Protein AF-A0A9N7G9H8-F1 (afdb_monomer)

Mean predicted aligned error: 14.03 Å

Secondary structure (DSSP, 8-state):
--SSSSSSSSSSTTSSSSSGGGS--SS-------------------EEHHHHS-TT--EEES-SSS-HHHHHHHHHHHH-TTS-GGGEEEEEEE-TTS-EEEEEEESSTT-SEES-EEEEEEEPEEHHHHTTT--EEEEEEE-SHHHHHHHHHHSGGG-SS-S---EEEEEE-SSEEEEEE-SSSSEESEEEEEEEEEE--HHHH---SEEEESS--HHHHHHHHHHH-GGGTTS-EEEEEETTTTEEEEEETTS-EEEEEEEE-----

Nearest PDB structures (foldseek):
  4atb-assembly1_B  TM=5.155E-01  e=8.424E-02  Mus musculus
  7o9p-assembly1_A  TM=7.747E-01  e=7.817E-01  Nakaseomyces glabratus
  4at9-assembly1_B  TM=4.728E-01  e=1.284E-01  Mus musculus
  3oaj-assembly1_A  TM=1.906E-01  e=3.907E-03  Bacillus subtilis subsp. subtilis str. 168
  2rk0-assembly1_B  TM=2.811E-01  e=7.031E-02  Parafrankia sp. EAN1pec

Radius of gyration: 32.16 Å; Cα contacts (8 Å, |Δi|>4): 401; chains: 1; bounding box: 62×82×98 Å

Structure (mmCIF, N/CA/C/O backbone):
data_AF-A0A9N7G9H8-F1
#
_entry.id   AF-A0A9N7G9H8-F1
#
loop_
_atom_site.group_PDB
_atom_site.id
_atom_site.type_symbol
_atom_site.label_atom_id
_atom_site.label_alt_id
_atom_site.label_comp_id
_atom_site.label_asym_id
_atom_site.label_entity_id
_atom_site.label_seq_id
_atom_site.pdbx_PDB_ins_code
_atom_site.Cartn_x
_atom_site.Cartn_y
_atom_site.Cartn_z
_atom_site.occupancy
_atom_site.B_iso_or_equiv
_atom_site.auth_seq_id
_atom_site.auth_comp_id
_atom_site.auth_asym_id
_atom_site.auth_atom_id
_atom_site.pdbx_PDB_model_num
ATOM 1 N N . MET A 1 1 ? -26.046 58.019 -31.322 1.00 47.06 1 MET A N 1
ATOM 2 C CA . MET A 1 1 ? -26.217 56.556 -31.153 1.00 47.06 1 MET A CA 1
ATOM 3 C C . MET A 1 1 ? -26.545 55.889 -32.492 1.00 47.06 1 MET A C 1
ATOM 5 O O . MET A 1 1 ? -27.705 55.648 -32.777 1.00 47.06 1 MET A O 1
ATOM 9 N N . LYS A 1 2 ? -25.535 55.649 -33.345 1.00 43.66 2 LYS A N 1
ATOM 10 C CA . LYS A 1 2 ? -25.659 54.951 -34.647 1.00 43.66 2 LYS A CA 1
ATOM 11 C C . LYS A 1 2 ? -24.292 54.394 -35.107 1.00 43.66 2 LYS A C 1
ATOM 13 O O . LYS A 1 2 ? -23.873 54.695 -36.210 1.00 43.66 2 LYS A O 1
ATOM 18 N N . LYS A 1 3 ? -23.531 53.668 -34.271 1.00 45.00 3 LYS A N 1
ATOM 19 C CA . LYS A 1 3 ? -22.258 53.023 -34.706 1.00 45.00 3 LYS A CA 1
ATOM 20 C C . LYS A 1 3 ? -21.878 51.737 -33.944 1.00 45.00 3 LYS A C 1
ATOM 22 O O . LYS A 1 3 ? -20.705 51.401 -33.888 1.00 45.00 3 LYS A O 1
ATOM 27 N N . LEU A 1 4 ? -22.834 50.996 -33.372 1.00 40.62 4 LEU A N 1
ATOM 28 C CA . LEU A 1 4 ? -22.508 49.781 -32.599 1.00 40.62 4 LEU A CA 1
ATOM 29 C C . LEU A 1 4 ? -23.342 48.537 -32.953 1.00 40.62 4 LEU A C 1
ATOM 31 O O . LEU A 1 4 ? -23.459 47.631 -32.140 1.00 40.62 4 LEU A O 1
ATOM 35 N N . LEU A 1 5 ? -23.934 48.484 -34.151 1.00 41.75 5 LEU A N 1
ATOM 36 C CA . LEU A 1 5 ? -24.846 47.394 -34.539 1.00 41.75 5 LEU A CA 1
ATOM 37 C C . LEU A 1 5 ? -24.566 46.816 -35.936 1.00 41.75 5 LEU A C 1
ATOM 39 O O . LEU A 1 5 ? -25.459 46.287 -36.581 1.00 41.75 5 LEU A O 1
ATOM 43 N N . VAL A 1 6 ? -23.320 46.926 -36.414 1.00 48.97 6 VAL A N 1
ATOM 44 C CA . VAL A 1 6 ? -22.896 46.391 -37.729 1.00 48.97 6 VAL A CA 1
ATOM 45 C C . VAL A 1 6 ? -21.798 45.318 -37.604 1.00 48.97 6 VAL A C 1
ATOM 47 O O . VAL A 1 6 ? -21.380 44.737 -38.593 1.00 48.97 6 VAL A O 1
ATOM 50 N N . LEU A 1 7 ? -21.364 44.972 -36.388 1.00 39.78 7 LEU A N 1
ATOM 51 C CA . LEU A 1 7 ? -20.293 43.985 -36.160 1.00 39.78 7 LEU A CA 1
ATOM 52 C C . LEU A 1 7 ? -20.774 42.608 -35.672 1.00 39.78 7 LEU A C 1
ATOM 54 O O . LEU A 1 7 ? -19.951 41.748 -35.384 1.00 39.78 7 LEU A O 1
ATOM 58 N N . LEU A 1 8 ? -22.089 42.374 -35.609 1.00 42.25 8 LEU A N 1
ATOM 59 C CA . LEU A 1 8 ? -22.671 41.103 -35.144 1.00 42.25 8 LEU A CA 1
ATOM 60 C C . LEU A 1 8 ? -23.435 40.318 -36.225 1.00 42.25 8 LEU A C 1
ATOM 62 O O . LEU A 1 8 ? -23.939 39.240 -35.936 1.00 42.25 8 LEU A O 1
ATOM 66 N N . SER A 1 9 ? -23.508 40.808 -37.468 1.00 43.62 9 SER A N 1
ATOM 67 C CA . SER A 1 9 ? -24.235 40.133 -38.561 1.00 43.62 9 SER A CA 1
ATOM 68 C C . SER A 1 9 ? -23.344 39.441 -39.601 1.00 43.62 9 SER A C 1
ATOM 70 O O . SER A 1 9 ? -23.863 38.737 -40.464 1.00 43.62 9 SER A O 1
ATOM 72 N N . SER A 1 10 ? -22.016 39.572 -39.525 1.00 44.75 10 SER A N 1
ATOM 73 C CA . SER A 1 10 ? -21.078 38.963 -40.486 1.00 44.75 10 SER A CA 1
ATOM 74 C C . SER A 1 10 ? -20.433 37.652 -40.015 1.00 44.75 10 SER A C 1
ATOM 76 O O . SER A 1 10 ? -19.737 37.006 -40.792 1.00 44.75 10 SER A O 1
ATOM 78 N N . SER A 1 11 ? -20.693 37.200 -38.787 1.00 46.09 11 SER A N 1
ATOM 79 C CA . SER A 1 11 ? -20.080 35.991 -38.210 1.00 46.09 11 SER A CA 1
ATOM 80 C C . SER A 1 11 ? -20.976 34.743 -38.210 1.00 46.09 11 SER A C 1
ATOM 82 O O . SER A 1 11 ? -20.533 33.687 -37.770 1.00 46.09 11 SER A O 1
ATOM 84 N N . ILE A 1 12 ? -22.199 34.818 -38.749 1.00 45.06 12 ILE A N 1
ATOM 85 C CA . ILE A 1 12 ? -23.116 33.660 -38.843 1.00 45.06 12 ILE A CA 1
ATOM 86 C C . ILE A 1 12 ? -23.199 33.091 -40.274 1.00 45.06 12 ILE A C 1
ATOM 88 O O . ILE A 1 12 ? -23.611 31.952 -40.463 1.00 45.06 12 ILE A O 1
ATOM 92 N N . PHE A 1 13 ? -22.713 33.806 -41.294 1.00 40.81 13 PHE A N 1
ATOM 93 C CA . PHE A 1 13 ? -22.747 33.313 -42.681 1.00 40.81 13 PHE A CA 1
ATOM 94 C C . PHE A 1 13 ? -21.540 32.462 -43.105 1.00 40.81 13 PHE A C 1
ATOM 96 O O . PHE A 1 13 ? -21.536 31.936 -44.214 1.00 40.81 13 PHE A O 1
ATOM 103 N N . PHE A 1 14 ? -20.546 32.261 -42.232 1.00 39.81 14 PHE A N 1
ATOM 104 C CA . PHE A 1 14 ? -19.375 31.422 -42.532 1.00 39.81 14 PHE A CA 1
ATOM 105 C C . PHE A 1 14 ? -19.417 30.017 -41.907 1.00 39.81 14 PHE A C 1
ATOM 107 O O . PHE A 1 14 ? -18.459 29.261 -42.048 1.00 39.81 14 PHE A O 1
ATOM 114 N N . SER A 1 15 ? -20.514 29.638 -41.240 1.00 40.81 15 SER A N 1
ATOM 115 C CA . SER A 1 15 ? -20.649 28.327 -40.583 1.00 40.81 15 SER A CA 1
ATOM 116 C C . SER A 1 1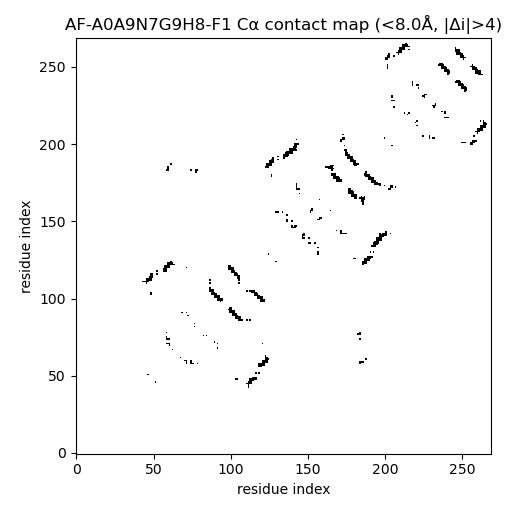5 ? -21.625 27.354 -41.260 1.00 40.81 15 SER A C 1
ATOM 118 O O . SER A 1 15 ? -21.783 26.241 -40.767 1.00 40.81 15 SER A O 1
ATOM 120 N N . LEU A 1 16 ? -22.243 27.709 -42.398 1.00 39.53 16 LEU A N 1
ATOM 121 C CA . LEU A 1 16 ? -23.184 26.818 -43.106 1.00 39.53 16 LEU A CA 1
ATOM 122 C C . LEU A 1 16 ? -22.790 26.403 -44.534 1.00 39.53 16 LEU A C 1
ATOM 124 O O . LEU A 1 16 ? -23.459 25.543 -45.103 1.00 39.53 16 LEU A O 1
ATOM 128 N N . THR A 1 17 ? -21.701 26.918 -45.111 1.00 47.81 17 THR A N 1
ATOM 129 C CA . THR A 1 17 ? -21.269 26.533 -46.473 1.00 47.81 17 THR A CA 1
ATOM 130 C C . THR A 1 17 ? -20.265 25.379 -46.517 1.00 47.81 17 THR A C 1
ATOM 132 O O . THR A 1 17 ? -20.002 24.840 -47.588 1.00 47.81 17 THR A O 1
ATOM 135 N N . THR A 1 18 ? -19.737 24.923 -45.377 1.00 46.91 18 THR A N 1
ATOM 136 C CA . THR A 1 18 ? -18.860 23.735 -45.328 1.00 46.91 18 THR A CA 1
ATOM 137 C C . THR A 1 18 ? -19.620 22.430 -45.091 1.00 46.91 18 THR A C 1
ATOM 139 O O . THR A 1 18 ? -19.092 21.364 -45.400 1.00 46.91 18 THR A O 1
ATOM 142 N N . LEU A 1 19 ? -20.875 22.487 -44.626 1.00 39.34 19 LEU A N 1
ATOM 143 C CA . LEU A 1 19 ? -21.728 21.297 -44.502 1.00 39.34 19 LEU A CA 1
ATOM 144 C C . LEU A 1 19 ? -22.387 20.891 -45.834 1.00 39.34 19 LEU A C 1
ATOM 146 O O . LEU A 1 19 ? -22.811 19.749 -45.988 1.00 39.34 19 LEU A O 1
ATOM 150 N N . SER A 1 20 ? -22.450 21.798 -46.814 1.00 40.50 20 SER A N 1
ATOM 151 C CA . SER A 1 20 ? -23.130 21.573 -48.101 1.00 40.50 20 SER A CA 1
ATOM 152 C C . SER A 1 20 ? -22.284 20.810 -49.128 1.00 40.50 20 SER A C 1
ATOM 154 O O . SER A 1 20 ? -22.818 20.369 -50.139 1.00 40.50 20 SER A O 1
ATOM 156 N N . ILE A 1 21 ? -20.985 20.604 -48.882 1.00 41.19 21 ILE A N 1
ATOM 157 C CA . ILE A 1 21 ? -20.122 19.831 -49.798 1.00 41.19 21 ILE A CA 1
ATOM 158 C C . ILE A 1 21 ? -20.313 18.314 -49.594 1.00 41.19 21 ILE A C 1
ATOM 160 O O . ILE A 1 21 ? -19.970 17.519 -50.464 1.00 41.19 21 ILE A O 1
ATOM 164 N N . TYR A 1 22 ? -20.928 17.886 -48.484 1.00 41.84 22 TYR A N 1
ATOM 165 C CA . TYR A 1 22 ? -21.093 16.463 -48.165 1.00 41.84 22 TYR A CA 1
ATOM 166 C C . TYR A 1 22 ? -22.376 15.817 -48.715 1.00 41.84 22 TYR A C 1
ATOM 168 O O . TYR A 1 22 ? -22.571 14.614 -48.554 1.00 41.84 22 TYR A O 1
ATOM 176 N N . VAL A 1 23 ? -23.247 16.575 -49.392 1.00 40.62 23 VAL A N 1
ATOM 177 C CA . VAL A 1 23 ? -24.498 16.048 -49.966 1.00 40.62 23 VAL A CA 1
ATOM 178 C C . VAL A 1 23 ? -24.703 16.589 -51.379 1.00 40.62 23 VAL A C 1
ATOM 180 O O . VAL A 1 23 ? -25.655 17.303 -51.651 1.00 40.62 23 VAL A O 1
ATOM 183 N N . LEU A 1 24 ? -23.789 16.268 -52.294 1.00 34.38 24 LEU A N 1
ATOM 184 C CA . LEU A 1 24 ? -24.003 16.421 -53.740 1.00 34.38 24 LEU A CA 1
ATOM 185 C C . LEU A 1 24 ? -23.086 15.453 -54.496 1.00 34.38 24 LEU A C 1
ATOM 187 O O . LEU A 1 24 ? -22.239 15.839 -55.289 1.00 34.38 24 LEU A O 1
ATOM 191 N N . ASN A 1 25 ? -23.225 14.158 -54.202 1.00 34.34 25 ASN A N 1
ATOM 192 C CA . ASN A 1 25 ? -22.725 13.117 -55.102 1.00 34.34 25 ASN A CA 1
ATOM 193 C C . ASN A 1 25 ? -23.566 11.834 -55.062 1.00 34.34 25 ASN A C 1
ATOM 195 O O . ASN A 1 25 ? -23.060 10.724 -55.209 1.00 34.34 25 ASN A O 1
ATOM 199 N N . SER A 1 26 ? -24.883 11.978 -54.887 1.00 41.28 26 SER A N 1
ATOM 200 C CA . SER A 1 26 ? -25.822 10.925 -55.265 1.00 41.28 26 SER A CA 1
ATOM 201 C C . SER A 1 26 ? -26.550 11.342 -56.540 1.00 41.28 26 SER A C 1
ATOM 203 O O . SER A 1 26 ? -27.439 12.190 -56.490 1.00 41.28 26 SER A O 1
ATOM 205 N N . LYS A 1 27 ? -26.198 10.655 -57.631 1.00 35.66 27 LYS A N 1
ATOM 206 C CA . LYS A 1 27 ? -26.861 10.568 -58.944 1.00 35.66 27 LYS A CA 1
ATOM 207 C C . LYS A 1 27 ? -26.304 11.449 -60.076 1.00 35.66 27 LYS A C 1
ATOM 209 O O . LYS A 1 27 ? -26.608 12.627 -60.191 1.00 35.66 27 LYS A O 1
ATOM 214 N N . ASN A 1 28 ? -25.674 10.710 -60.993 1.00 32.69 28 ASN A N 1
ATOM 215 C CA . ASN A 1 28 ? -25.651 10.834 -62.453 1.00 32.69 28 ASN A CA 1
ATOM 216 C C . ASN A 1 28 ? -24.489 11.559 -63.156 1.00 32.69 28 ASN A C 1
ATOM 218 O O . ASN A 1 28 ? -24.149 12.697 -62.868 1.00 32.69 28 ASN A O 1
ATOM 222 N N . ASN A 1 29 ? -24.045 10.848 -64.203 1.00 28.47 29 ASN A N 1
ATOM 223 C CA . ASN A 1 29 ? -23.249 11.209 -65.380 1.00 28.47 29 ASN A CA 1
ATOM 224 C C . ASN A 1 29 ? -21.713 11.186 -65.297 1.00 28.47 29 ASN A C 1
ATOM 226 O O . ASN A 1 29 ? -21.046 12.141 -64.930 1.00 28.47 29 ASN A O 1
ATOM 230 N N . VAL A 1 30 ? -21.178 10.031 -65.720 1.00 43.97 30 VAL A N 1
ATOM 231 C CA . VAL A 1 30 ? -20.341 9.841 -66.923 1.00 43.97 30 VAL A CA 1
ATOM 232 C C . VAL A 1 30 ? -19.589 11.086 -67.429 1.00 43.97 30 VAL A C 1
ATOM 234 O O . VAL A 1 30 ? -20.196 12.016 -67.947 1.00 43.97 30 VAL A O 1
ATOM 237 N N . ASN A 1 31 ? -18.256 10.957 -67.421 1.00 39.94 31 ASN A N 1
ATOM 238 C CA . ASN A 1 31 ? -17.229 11.728 -68.134 1.00 39.94 31 ASN A CA 1
ATOM 239 C C . ASN A 1 31 ? -16.806 13.110 -67.580 1.00 39.94 31 ASN A C 1
ATOM 241 O O . ASN A 1 31 ? -17.501 14.102 -67.739 1.00 39.94 31 ASN A O 1
ATOM 245 N N . GLN A 1 32 ? -15.534 13.134 -67.139 1.00 33.84 32 GLN A N 1
ATOM 246 C CA . GLN A 1 32 ? -14.529 14.218 -67.174 1.00 33.84 32 GLN A CA 1
ATOM 247 C C . GLN A 1 32 ? -14.051 14.851 -65.846 1.00 33.84 32 GLN A C 1
ATOM 249 O O . GLN A 1 32 ? -14.820 15.276 -64.994 1.00 33.84 32 GLN A O 1
ATOM 254 N N . VAL A 1 33 ? -12.714 15.003 -65.820 1.00 31.31 33 VAL A N 1
ATOM 255 C CA . VAL A 1 33 ? -11.810 15.795 -64.955 1.00 31.31 33 VAL A CA 1
ATOM 256 C C . VAL A 1 33 ? -11.336 15.116 -63.651 1.00 31.31 33 VAL A C 1
ATOM 258 O O . VAL A 1 33 ? -12.151 14.653 -62.854 1.00 31.31 33 VAL A O 1
ATOM 261 N N . PRO A 1 34 ? -10.003 15.005 -63.426 1.00 37.12 34 PRO A N 1
ATOM 262 C CA . PRO A 1 34 ? -9.440 14.194 -62.356 1.00 37.12 34 PRO A CA 1
ATOM 263 C C . PRO A 1 34 ? -9.784 14.807 -61.006 1.00 37.12 34 PRO A C 1
ATOM 265 O O . PRO A 1 34 ? -9.459 15.959 -60.721 1.00 37.12 34 PRO A O 1
ATOM 268 N N . SER A 1 35 ? -10.413 14.005 -60.154 1.00 36.50 35 SER A N 1
ATOM 269 C CA . SER A 1 35 ? -10.602 14.329 -58.751 1.00 36.50 35 SER A CA 1
ATOM 270 C C . SER A 1 35 ? -9.248 14.688 -58.141 1.00 36.50 35 SER A C 1
ATOM 272 O O . SER A 1 35 ? -8.376 13.825 -57.991 1.00 36.50 35 SER A O 1
ATOM 274 N N . PHE A 1 36 ? -9.081 15.951 -57.757 1.00 44.00 36 PHE A N 1
ATOM 275 C CA . PHE A 1 36 ? -8.103 16.347 -56.757 1.00 44.00 36 PHE A CA 1
ATOM 276 C C . PHE A 1 36 ? -8.534 15.695 -55.441 1.00 44.00 36 PHE A C 1
ATOM 278 O O . PHE A 1 36 ? -9.216 16.286 -54.607 1.00 44.00 36 PHE A O 1
ATOM 285 N N . VAL A 1 37 ? -8.208 14.411 -55.287 1.00 42.06 37 VAL A N 1
ATOM 286 C CA . VAL A 1 37 ? -8.292 13.731 -54.003 1.00 42.06 37 VAL A CA 1
ATOM 287 C C . VAL A 1 37 ? -7.202 14.376 -53.167 1.00 42.06 37 VAL A C 1
ATOM 289 O O . VAL A 1 37 ? -6.024 14.037 -53.300 1.00 42.06 37 VAL A O 1
ATOM 292 N N . LEU A 1 38 ? -7.585 15.329 -52.315 1.00 36.50 38 LEU A N 1
ATOM 293 C CA . LEU A 1 38 ? -6.801 15.661 -51.135 1.00 36.50 38 LEU A CA 1
ATOM 294 C C . LEU A 1 38 ? -6.621 14.349 -50.375 1.00 36.50 38 LEU A C 1
ATOM 296 O O . LEU A 1 38 ? -7.480 13.939 -49.597 1.00 36.50 38 LEU A O 1
ATOM 300 N N . LYS A 1 39 ? -5.508 13.654 -50.635 1.00 42.50 39 LYS A N 1
ATOM 301 C CA . LYS A 1 39 ? -4.988 12.635 -49.735 1.00 42.50 39 LYS A CA 1
ATOM 302 C C . LYS A 1 39 ? -4.671 13.383 -48.453 1.00 42.50 39 LYS A C 1
ATOM 304 O O . LYS A 1 39 ? -3.560 13.878 -48.276 1.00 42.50 39 LYS A O 1
ATOM 309 N N . GLN A 1 40 ? -5.661 13.498 -47.575 1.00 38.97 40 GLN A N 1
ATOM 310 C CA . GLN A 1 40 ? -5.420 13.756 -46.174 1.00 38.97 40 GLN A CA 1
ATOM 311 C C . GLN A 1 40 ? -4.520 12.594 -45.752 1.00 38.97 40 GLN A C 1
ATOM 313 O O . GLN A 1 40 ? -4.976 11.462 -45.586 1.00 38.97 40 GLN A O 1
ATOM 318 N N . LYS A 1 41 ? -3.201 12.829 -45.719 1.00 41.72 41 LYS A N 1
ATOM 319 C CA . LYS A 1 41 ? -2.295 11.939 -45.006 1.00 41.72 41 LYS A CA 1
ATOM 320 C C . LYS A 1 41 ? -2.887 11.915 -43.612 1.00 41.72 41 LYS A C 1
ATOM 322 O O . LYS A 1 41 ? -2.828 12.926 -42.919 1.00 41.72 41 LYS A O 1
ATOM 327 N N . VAL A 1 42 ? -3.511 10.800 -43.244 1.00 44.97 42 VAL A N 1
ATOM 328 C CA . VAL A 1 42 ? -3.744 10.472 -41.846 1.00 44.97 42 VAL A CA 1
ATOM 329 C C . VAL A 1 42 ? -2.344 10.523 -41.252 1.00 44.97 42 VAL A C 1
ATOM 331 O O . VAL A 1 42 ? -1.549 9.608 -41.468 1.00 44.97 42 VAL A O 1
ATOM 334 N N . GLN A 1 43 ? -1.972 11.660 -40.662 1.00 49.22 43 GLN A N 1
ATOM 335 C CA . GLN A 1 43 ? -0.771 11.744 -39.857 1.00 49.22 43 GLN A CA 1
ATOM 336 C C . GLN A 1 43 ? -1.028 10.716 -38.770 1.00 49.22 43 GLN A C 1
ATOM 338 O O . GLN A 1 43 ? -1.881 10.920 -37.910 1.00 49.22 43 GLN A O 1
ATOM 343 N N . LYS A 1 44 ? -0.382 9.551 -38.884 1.00 59.25 44 LYS A N 1
ATOM 344 C CA . LYS A 1 44 ? -0.270 8.648 -37.749 1.00 59.25 44 LYS A CA 1
ATOM 345 C C . LYS A 1 44 ? 0.256 9.528 -36.626 1.00 59.25 44 LYS A C 1
ATOM 347 O O . LYS A 1 44 ? 1.292 10.163 -36.802 1.00 59.25 44 LYS A O 1
ATOM 352 N N . GLU A 1 45 ? -0.488 9.633 -35.534 1.00 64.75 45 GLU A N 1
ATOM 353 C CA . GLU A 1 45 ? 0.041 10.233 -34.318 1.00 64.75 45 GLU A CA 1
ATOM 354 C C . GLU A 1 45 ? 1.212 9.354 -33.877 1.00 64.75 45 GLU A C 1
ATOM 356 O O . GLU A 1 45 ? 1.044 8.293 -33.274 1.00 64.75 45 GLU A O 1
ATOM 361 N N . GLU A 1 46 ? 2.406 9.740 -34.312 1.00 79.75 46 GLU A N 1
ATOM 362 C CA . GLU A 1 46 ? 3.647 9.076 -33.967 1.00 79.75 46 GLU A CA 1
ATOM 363 C C . GLU A 1 46 ? 4.029 9.473 -32.541 1.00 79.75 46 GLU A C 1
ATOM 365 O O . GLU A 1 46 ? 4.132 10.653 -32.198 1.00 79.75 46 GLU A O 1
ATOM 370 N N . ALA A 1 47 ? 4.244 8.472 -31.697 1.00 86.62 47 ALA A N 1
ATOM 371 C CA . ALA A 1 47 ? 4.618 8.625 -30.306 1.00 86.62 47 ALA A CA 1
ATOM 372 C C . ALA A 1 47 ? 6.115 8.333 -30.133 1.00 86.62 47 ALA A C 1
ATOM 374 O O . ALA A 1 47 ? 6.565 7.192 -30.233 1.00 86.62 47 ALA A O 1
ATOM 375 N N . ASP A 1 48 ? 6.894 9.374 -29.857 1.00 89.19 48 ASP A N 1
ATOM 376 C CA . ASP A 1 48 ? 8.335 9.262 -29.625 1.00 89.19 48 ASP A CA 1
ATOM 377 C C . ASP A 1 48 ? 8.619 8.600 -28.265 1.00 89.19 48 ASP A C 1
ATOM 379 O O . ASP A 1 48 ? 8.294 9.158 -27.208 1.00 89.19 48 ASP A O 1
ATOM 383 N N . LEU A 1 49 ? 9.251 7.419 -28.277 1.00 90.94 49 LEU A N 1
ATOM 384 C CA . LEU A 1 49 ? 9.587 6.687 -27.054 1.00 90.94 49 LEU A CA 1
ATOM 385 C C . LEU A 1 49 ? 10.532 7.478 -26.148 1.00 90.94 49 LEU A C 1
ATOM 387 O O . LEU A 1 49 ? 10.396 7.373 -24.933 1.00 90.94 49 LEU A O 1
ATOM 391 N N . SER A 1 50 ? 11.427 8.317 -26.683 1.00 88.12 50 SER A N 1
ATOM 392 C CA . SER A 1 50 ? 12.312 9.134 -25.837 1.00 88.12 50 SER A CA 1
ATOM 393 C C . SER A 1 50 ? 11.577 10.277 -25.130 1.00 88.12 50 SER A C 1
ATOM 395 O O . SER A 1 50 ? 12.129 10.893 -24.226 1.00 88.12 50 SER A O 1
ATOM 397 N N . LYS A 1 51 ? 10.349 10.604 -25.557 1.00 88.25 51 LYS A N 1
ATOM 398 C CA . LYS A 1 51 ? 9.480 11.567 -24.860 1.00 88.25 51 LYS A CA 1
ATOM 399 C C . LYS A 1 51 ? 8.578 10.889 -23.835 1.00 88.25 51 LYS A C 1
ATOM 401 O O . LYS A 1 51 ? 8.223 11.512 -22.843 1.00 88.25 51 LYS A O 1
ATOM 406 N N . ILE A 1 52 ? 8.204 9.631 -24.078 1.00 89.38 52 ILE A N 1
ATOM 407 C CA . ILE A 1 52 ? 7.438 8.823 -23.120 1.00 89.38 52 ILE A CA 1
ATOM 408 C C . ILE A 1 52 ? 8.329 8.387 -21.953 1.00 89.38 52 ILE A C 1
ATOM 410 O O . ILE A 1 52 ? 7.907 8.421 -20.800 1.00 89.38 52 ILE A O 1
ATOM 414 N N . PHE A 1 53 ? 9.555 7.973 -22.268 1.00 91.25 53 PHE A N 1
ATOM 415 C CA . PHE A 1 53 ? 10.571 7.580 -21.307 1.00 91.25 53 PHE A CA 1
ATOM 416 C C . PHE A 1 53 ? 11.597 8.706 -21.175 1.00 91.25 53 PHE A C 1
ATOM 418 O O . PHE A 1 53 ? 12.590 8.749 -21.900 1.00 91.25 53 PHE A O 1
ATOM 425 N N . ASP A 1 54 ? 11.320 9.637 -20.269 1.00 83.50 54 ASP A N 1
ATOM 426 C CA . ASP A 1 54 ? 12.197 10.764 -19.962 1.00 83.50 54 ASP A CA 1
ATOM 427 C C . ASP A 1 54 ? 13.468 10.347 -19.186 1.00 83.50 54 ASP A C 1
ATOM 429 O O . ASP A 1 54 ? 13.673 9.186 -18.826 1.00 83.50 54 ASP A O 1
ATOM 433 N N . ASN A 1 55 ? 14.318 11.323 -18.855 1.00 81.00 55 ASN A N 1
ATOM 434 C CA . ASN A 1 55 ? 15.559 11.101 -18.099 1.00 81.00 55 ASN A CA 1
ATOM 435 C C . ASN A 1 55 ? 15.337 10.571 -16.664 1.00 81.00 55 ASN A C 1
ATOM 437 O O . ASN A 1 55 ? 16.298 10.216 -15.976 1.00 81.00 55 ASN A O 1
ATOM 441 N N . TYR A 1 56 ? 14.090 10.529 -16.190 1.00 83.25 56 TYR A N 1
ATOM 442 C CA . TYR A 1 56 ? 13.708 10.004 -14.881 1.00 83.25 56 TYR A CA 1
ATOM 443 C C . TYR A 1 56 ? 13.001 8.656 -14.976 1.00 83.25 56 TYR A C 1
ATOM 445 O O . TYR A 1 56 ? 12.620 8.113 -13.941 1.00 83.25 56 TYR A O 1
ATOM 453 N N . SER A 1 57 ? 12.845 8.098 -16.174 1.00 91.06 57 SER A N 1
ATOM 454 C CA . SER A 1 57 ? 12.141 6.845 -16.397 1.00 91.06 57 SER A CA 1
ATOM 455 C C . SER A 1 57 ? 12.993 5.639 -16.024 1.00 91.06 57 SER A C 1
ATOM 457 O O . SER A 1 57 ? 14.174 5.558 -16.348 1.00 91.06 57 SER A O 1
ATOM 459 N N . TYR A 1 58 ? 12.382 4.689 -15.322 1.00 92.56 58 TYR A N 1
ATOM 460 C CA . TYR A 1 58 ? 13.023 3.462 -14.854 1.00 92.56 58 TYR A CA 1
ATOM 461 C C . TYR A 1 58 ? 11.969 2.442 -14.424 1.00 92.56 58 TYR A C 1
ATOM 463 O O . TYR A 1 58 ? 10.805 2.786 -14.188 1.00 92.56 58 TYR A O 1
ATOM 471 N N . ILE A 1 59 ? 12.392 1.200 -14.212 1.00 92.94 59 ILE A N 1
ATOM 472 C CA . ILE A 1 59 ? 11.591 0.159 -13.550 1.00 92.94 59 ILE A CA 1
ATOM 473 C C . ILE A 1 59 ? 12.349 -0.446 -12.369 1.00 92.94 59 ILE A C 1
ATOM 475 O O . ILE A 1 59 ? 13.566 -0.300 -12.267 1.00 92.94 59 ILE A O 1
ATOM 479 N N . SER A 1 60 ? 11.634 -1.161 -11.504 1.00 91.31 60 SER A N 1
ATOM 480 C CA . SER A 1 60 ? 12.225 -1.848 -10.356 1.00 91.31 60 SER A CA 1
ATOM 481 C C . SER A 1 60 ? 11.698 -3.282 -10.266 1.00 91.31 60 SER A C 1
ATOM 483 O O . SER A 1 60 ? 10.485 -3.498 -10.312 1.00 91.31 60 SER A O 1
ATOM 485 N N . ILE A 1 61 ? 12.589 -4.263 -10.098 1.00 92.56 61 ILE A N 1
ATOM 486 C CA . ILE A 1 61 ? 12.252 -5.688 -9.903 1.00 92.56 61 ILE A CA 1
ATOM 487 C C . ILE A 1 61 ? 12.718 -6.173 -8.528 1.00 92.56 61 ILE A C 1
ATOM 489 O O . ILE A 1 61 ? 13.611 -5.590 -7.926 1.00 92.56 61 ILE A O 1
ATOM 493 N N . LYS A 1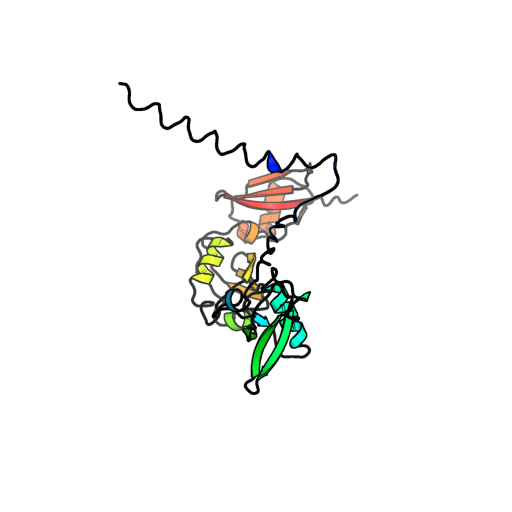 62 ? 12.121 -7.244 -7.997 1.00 89.62 62 LYS A N 1
ATOM 494 C CA . LYS A 1 62 ? 12.427 -7.725 -6.636 1.00 89.62 62 LYS A CA 1
ATOM 495 C C . LYS A 1 62 ? 13.853 -8.277 -6.482 1.00 89.62 62 LYS A C 1
ATOM 497 O O . LYS A 1 62 ? 14.475 -8.045 -5.454 1.00 89.62 62 LYS A O 1
ATOM 502 N N . ASN A 1 63 ? 14.343 -9.029 -7.464 1.00 87.31 63 ASN A N 1
ATOM 503 C CA . ASN A 1 63 ? 15.660 -9.673 -7.457 1.00 87.31 63 ASN A CA 1
ATOM 504 C C . ASN A 1 63 ? 16.125 -9.974 -8.891 1.00 87.31 63 ASN A C 1
ATOM 506 O O . ASN A 1 63 ? 15.353 -9.820 -9.840 1.00 87.31 63 ASN A O 1
ATOM 510 N N . LYS A 1 64 ? 17.389 -10.398 -9.026 1.00 85.12 64 LYS A N 1
ATOM 511 C CA . LYS A 1 64 ? 18.023 -10.786 -10.301 1.00 85.12 64 LYS A CA 1
ATOM 512 C C . LYS A 1 64 ? 18.077 -12.297 -10.521 1.00 85.12 64 LYS A C 1
ATOM 514 O O . LYS A 1 64 ? 18.700 -12.746 -11.475 1.00 85.12 64 LYS A O 1
ATOM 519 N N . ASP A 1 65 ? 17.450 -13.058 -9.637 1.00 83.44 65 ASP A N 1
ATOM 520 C CA . ASP A 1 65 ? 17.371 -14.512 -9.742 1.00 83.44 65 ASP A CA 1
ATOM 521 C C . ASP A 1 65 ? 16.568 -14.891 -11.002 1.00 83.44 65 ASP A C 1
ATOM 523 O O . ASP A 1 65 ? 15.941 -14.014 -11.611 1.00 83.44 65 ASP A O 1
ATOM 527 N N . ASP A 1 66 ? 16.541 -16.177 -11.353 1.00 81.62 66 ASP A N 1
ATOM 528 C CA . ASP A 1 66 ? 15.942 -16.768 -12.563 1.00 81.62 66 ASP A CA 1
ATOM 529 C C . ASP A 1 66 ? 14.759 -15.997 -13.185 1.00 81.62 66 ASP A C 1
ATOM 531 O O . ASP A 1 66 ? 13.876 -15.472 -12.496 1.00 81.62 66 ASP A O 1
ATOM 535 N N . ASN A 1 67 ? 14.713 -15.970 -14.521 1.00 88.31 67 ASN A N 1
ATOM 536 C CA . ASN A 1 67 ? 13.675 -15.301 -15.323 1.00 88.31 67 ASN A CA 1
ATOM 537 C C . ASN A 1 67 ? 13.667 -13.762 -15.225 1.00 88.31 67 ASN A C 1
ATOM 539 O O . ASN A 1 67 ? 12.614 -13.124 -15.289 1.00 88.31 67 ASN A O 1
ATOM 543 N N . VAL A 1 68 ? 14.844 -13.128 -15.129 1.00 90.19 68 VAL A N 1
ATOM 544 C CA . VAL A 1 68 ? 14.992 -11.654 -15.096 1.00 90.19 68 VAL A CA 1
ATOM 545 C C . VAL A 1 68 ? 14.258 -10.964 -16.247 1.00 90.19 68 VAL A C 1
ATOM 547 O O . VAL A 1 68 ? 13.564 -9.975 -16.016 1.00 90.19 68 VAL A O 1
ATOM 550 N N . LYS A 1 69 ? 14.359 -11.498 -17.473 1.00 91.50 69 LYS A N 1
ATOM 551 C CA . LYS A 1 69 ? 13.688 -10.934 -18.657 1.00 91.50 69 LYS A CA 1
ATOM 552 C C . LYS A 1 69 ? 12.173 -10.848 -18.472 1.00 91.50 69 LYS A C 1
ATOM 554 O O . LYS A 1 69 ? 11.568 -9.818 -18.764 1.00 91.50 69 LYS A O 1
ATOM 559 N N . GLU A 1 70 ? 11.567 -11.906 -17.942 1.00 92.81 70 GLU A N 1
ATOM 560 C CA . GLU A 1 70 ? 10.128 -11.952 -17.696 1.00 92.81 70 GLU A CA 1
ATOM 561 C C . GLU A 1 70 ? 9.720 -10.979 -16.583 1.00 92.81 70 GLU A C 1
ATOM 563 O O . GLU A 1 70 ? 8.781 -10.200 -16.758 1.00 92.81 70 GLU A O 1
ATOM 568 N N . LYS A 1 71 ? 10.472 -10.948 -15.474 1.00 93.31 71 LYS A N 1
ATOM 569 C CA . LYS A 1 71 ? 10.245 -10.009 -14.360 1.00 93.31 71 LYS A CA 1
ATOM 570 C C . LYS A 1 71 ? 10.308 -8.553 -14.827 1.00 93.31 71 LYS A C 1
ATOM 572 O O . LYS A 1 71 ? 9.457 -7.746 -14.453 1.00 93.31 71 LYS A O 1
ATOM 577 N N . VAL A 1 72 ? 11.289 -8.225 -15.669 1.00 94.31 72 VAL A N 1
ATOM 578 C CA . VAL A 1 72 ? 11.447 -6.902 -16.288 1.00 94.31 72 VAL A CA 1
ATOM 579 C C . VAL A 1 72 ? 10.251 -6.563 -17.175 1.00 94.31 72 VAL A C 1
ATOM 581 O O . VAL A 1 72 ? 9.676 -5.481 -17.041 1.00 94.31 72 VAL A O 1
ATOM 584 N N . LEU A 1 73 ? 9.829 -7.490 -18.038 1.00 94.12 73 LEU A N 1
ATOM 585 C CA . LEU A 1 73 ? 8.688 -7.281 -18.926 1.00 94.12 73 LEU A CA 1
ATOM 586 C C . LEU A 1 73 ? 7.387 -7.052 -18.145 1.00 94.12 73 LEU A C 1
ATOM 588 O O . LEU A 1 73 ? 6.610 -6.158 -18.483 1.00 94.12 73 LEU A O 1
ATOM 592 N N . GLN A 1 74 ? 7.149 -7.835 -17.091 1.00 93.75 74 GLN A N 1
ATOM 593 C CA . GLN A 1 74 ? 5.989 -7.657 -16.218 1.00 93.75 74 GLN A CA 1
ATOM 594 C C . GLN A 1 74 ? 6.031 -6.296 -15.507 1.00 93.75 74 GLN A C 1
ATOM 596 O O . GLN A 1 74 ? 5.033 -5.574 -15.513 1.00 93.75 74 GLN A O 1
ATOM 601 N N . ALA A 1 75 ? 7.184 -5.900 -14.956 1.00 93.56 75 ALA A N 1
ATOM 602 C CA . ALA A 1 75 ? 7.348 -4.603 -14.298 1.00 93.56 75 ALA A CA 1
ATOM 603 C C . ALA A 1 75 ? 7.101 -3.423 -15.256 1.00 93.56 75 ALA A C 1
ATOM 605 O O . ALA A 1 75 ? 6.399 -2.476 -14.893 1.00 93.56 75 ALA A O 1
ATOM 606 N N . LEU A 1 76 ? 7.604 -3.502 -16.495 1.00 94.31 76 LEU A N 1
ATOM 607 C CA . LEU A 1 76 ? 7.331 -2.519 -17.549 1.00 94.31 76 LEU A CA 1
ATOM 608 C C . LEU A 1 76 ? 5.840 -2.402 -17.853 1.00 94.31 76 LEU A C 1
ATOM 610 O O . LEU A 1 76 ? 5.300 -1.297 -17.819 1.00 94.31 76 LEU A O 1
ATOM 614 N N . LYS A 1 77 ? 5.169 -3.533 -18.104 1.00 94.56 77 LYS A N 1
ATOM 615 C CA . LYS A 1 77 ? 3.727 -3.580 -18.398 1.00 94.56 77 LYS A CA 1
ATOM 616 C C . LYS A 1 77 ? 2.886 -2.979 -17.279 1.00 94.56 77 LYS A C 1
ATOM 618 O O . LYS A 1 77 ? 1.913 -2.278 -17.541 1.00 94.56 77 LYS A O 1
ATOM 623 N N . LEU A 1 78 ? 3.271 -3.233 -16.030 1.00 92.69 78 LEU A N 1
ATOM 624 C CA . LEU A 1 78 ? 2.564 -2.724 -14.859 1.00 92.69 78 LEU A CA 1
ATOM 625 C C . LEU A 1 78 ? 2.764 -1.220 -14.652 1.00 92.69 78 LEU A C 1
ATOM 627 O O . LEU A 1 78 ? 1.807 -0.542 -14.274 1.00 92.69 78 LEU A O 1
ATOM 631 N N . LYS A 1 79 ? 3.978 -0.703 -14.884 1.00 91.62 79 LYS A N 1
ATOM 632 C CA . LYS A 1 79 ? 4.306 0.718 -14.679 1.00 91.62 79 LYS A CA 1
ATOM 633 C C . LYS A 1 79 ? 3.837 1.599 -15.842 1.00 91.62 79 LYS A C 1
ATOM 635 O O . LYS A 1 79 ? 3.329 2.689 -15.605 1.00 91.62 79 LYS A O 1
ATOM 640 N N . TYR A 1 80 ? 3.926 1.108 -17.077 1.00 91.94 80 TYR A N 1
ATOM 641 C CA . TYR A 1 80 ? 3.604 1.849 -18.301 1.00 91.94 80 TYR A CA 1
ATOM 642 C C . TYR A 1 80 ? 2.400 1.238 -19.035 1.00 91.94 80 TYR A C 1
ATOM 644 O O . TYR A 1 80 ? 2.492 0.819 -20.186 1.00 91.94 80 TYR A O 1
ATOM 652 N N . LYS A 1 81 ? 1.245 1.194 -18.358 1.00 90.44 81 LYS A N 1
ATOM 653 C CA . LYS A 1 81 ? 0.024 0.497 -18.821 1.00 90.44 81 LYS A CA 1
ATOM 654 C C . LYS A 1 81 ? -0.546 0.999 -20.151 1.00 90.44 81 LYS A C 1
ATOM 656 O O . LYS A 1 81 ? -1.247 0.257 -20.826 1.00 90.44 81 LYS A O 1
ATOM 661 N N . ASN A 1 82 ? -0.253 2.245 -20.516 1.00 90.25 82 ASN A N 1
ATOM 662 C CA . ASN A 1 82 ? -0.769 2.873 -21.735 1.00 90.25 82 ASN A CA 1
ATOM 663 C C . ASN A 1 82 ? 0.049 2.506 -22.987 1.00 90.25 82 ASN A C 1
ATOM 665 O O . ASN A 1 82 ? -0.289 2.931 -24.092 1.00 90.25 82 ASN A O 1
ATOM 669 N N . LEU A 1 83 ? 1.139 1.749 -22.828 1.00 92.25 83 LEU A N 1
ATOM 670 C CA . LEU A 1 83 ? 1.949 1.284 -23.943 1.00 92.25 83 LEU A CA 1
ATOM 671 C C . LEU A 1 83 ? 1.394 0.000 -24.549 1.00 92.25 83 LEU A C 1
ATOM 673 O O . LEU A 1 83 ? 1.007 -0.938 -23.855 1.00 92.25 83 LEU A O 1
ATOM 677 N N . ASP A 1 84 ? 1.434 -0.059 -25.873 1.00 92.50 84 ASP A N 1
ATOM 678 C CA . ASP A 1 84 ? 1.120 -1.256 -26.630 1.00 92.50 84 ASP A CA 1
ATOM 679 C C . ASP A 1 84 ? 2.386 -2.097 -26.824 1.00 92.50 84 ASP A C 1
ATOM 681 O O . ASP A 1 84 ? 3.140 -1.942 -27.786 1.00 92.50 84 ASP A O 1
ATOM 685 N N . PHE A 1 85 ? 2.615 -3.004 -25.876 1.00 93.06 85 PHE A N 1
ATOM 686 C CA . PHE A 1 85 ? 3.767 -3.907 -25.862 1.00 93.06 85 PHE A CA 1
ATOM 687 C C . PHE A 1 85 ? 3.788 -4.905 -27.027 1.00 93.06 85 PHE A C 1
ATOM 689 O O . PHE A 1 85 ? 4.826 -5.518 -27.274 1.00 93.06 85 PHE A O 1
ATOM 696 N N . SER A 1 86 ? 2.681 -5.085 -27.760 1.00 92.38 86 SER A N 1
ATOM 697 C CA . SER A 1 86 ? 2.683 -5.942 -28.952 1.00 92.38 86 SER A CA 1
ATOM 698 C C . SER A 1 86 ? 3.557 -5.353 -30.064 1.00 92.38 86 SER A C 1
ATOM 700 O O . SER A 1 86 ? 4.187 -6.106 -30.809 1.00 92.38 86 SER A O 1
ATOM 702 N N . LEU A 1 87 ? 3.675 -4.020 -30.097 1.00 93.31 87 LEU A N 1
ATOM 703 C CA . LEU A 1 87 ? 4.426 -3.247 -31.082 1.00 93.31 87 LEU A CA 1
ATOM 704 C C . LEU A 1 87 ? 5.874 -2.955 -30.658 1.00 93.31 87 LEU A C 1
ATOM 706 O O . LEU A 1 87 ? 6.625 -2.384 -31.442 1.00 93.31 87 LEU A O 1
ATOM 710 N N . LEU A 1 88 ? 6.283 -3.316 -29.443 1.00 94.44 88 LEU A N 1
ATOM 711 C CA . LEU A 1 88 ? 7.606 -2.988 -28.913 1.00 94.44 88 LEU A CA 1
ATOM 712 C C . LEU A 1 88 ? 8.502 -4.224 -28.850 1.00 94.44 88 LEU A C 1
ATOM 714 O O . LEU A 1 88 ? 8.063 -5.291 -28.416 1.00 94.44 88 LEU A O 1
ATOM 718 N N . ASP A 1 89 ? 9.757 -4.050 -29.247 1.00 94.50 89 ASP A N 1
ATOM 719 C CA . ASP A 1 89 ? 10.858 -4.952 -28.942 1.00 94.50 89 ASP A CA 1
ATOM 720 C C . ASP A 1 89 ? 11.544 -4.486 -27.665 1.00 94.50 89 ASP A C 1
ATOM 722 O O . ASP A 1 89 ? 11.840 -3.302 -27.485 1.00 94.50 89 ASP A O 1
ATOM 726 N N . ILE A 1 90 ? 11.752 -5.436 -26.757 1.00 95.19 90 ILE A N 1
ATOM 727 C CA . ILE A 1 90 ? 12.324 -5.196 -25.437 1.00 95.19 90 ILE A CA 1
ATOM 728 C C . ILE A 1 90 ? 13.511 -6.127 -25.277 1.00 95.19 90 ILE A C 1
ATOM 730 O O . ILE A 1 90 ? 13.347 -7.348 -25.271 1.00 95.19 90 ILE A O 1
ATOM 734 N N . ASP A 1 91 ? 14.683 -5.534 -25.104 1.00 94.75 91 ASP A N 1
ATOM 735 C CA . ASP A 1 91 ? 15.905 -6.252 -24.779 1.00 94.75 91 ASP A CA 1
ATOM 736 C C . ASP A 1 91 ? 16.387 -5.878 -23.377 1.00 94.75 91 ASP A C 1
ATOM 738 O O . ASP A 1 91 ? 16.284 -4.727 -22.945 1.00 94.75 91 ASP A O 1
ATOM 742 N N . VAL A 1 92 ? 16.877 -6.875 -22.645 1.00 93.50 92 VAL A N 1
ATOM 743 C CA . VAL A 1 92 ? 17.287 -6.744 -21.244 1.00 93.50 92 VAL A CA 1
ATOM 744 C C . VAL A 1 92 ? 18.765 -7.069 -21.155 1.00 93.50 92 VAL A C 1
ATOM 746 O O . VAL A 1 92 ? 19.169 -8.229 -21.254 1.00 93.50 92 VAL A O 1
ATOM 749 N N . GLU A 1 93 ? 19.556 -6.027 -20.935 1.00 90.94 93 GLU A N 1
ATOM 750 C CA . GLU A 1 93 ? 21.008 -6.089 -20.854 1.00 90.94 93 GLU A CA 1
ATOM 751 C C . GLU A 1 93 ? 21.429 -6.158 -19.383 1.00 90.94 93 GLU A C 1
ATOM 753 O O . GLU A 1 93 ? 21.229 -5.211 -18.616 1.00 90.94 93 GLU A O 1
ATOM 758 N N . VAL A 1 94 ? 22.042 -7.271 -18.977 1.00 86.00 94 VAL A N 1
ATOM 759 C CA . VAL A 1 94 ? 22.664 -7.407 -17.654 1.00 86.00 94 VAL A CA 1
ATOM 760 C C . VAL A 1 94 ? 24.154 -7.104 -17.794 1.00 86.00 94 VAL A C 1
ATOM 762 O O . VAL A 1 94 ? 24.878 -7.816 -18.483 1.00 86.00 94 VAL A O 1
ATOM 765 N N . LYS A 1 95 ? 24.617 -6.025 -17.162 1.00 84.00 95 LYS A N 1
ATOM 766 C CA . LYS A 1 95 ? 26.022 -5.600 -17.183 1.00 84.00 95 LYS A CA 1
ATOM 767 C C . LYS A 1 95 ? 26.872 -6.452 -16.245 1.00 84.00 95 LYS A C 1
ATOM 769 O O . LYS A 1 95 ? 26.403 -6.881 -15.193 1.00 84.00 95 LYS A O 1
ATOM 774 N N . ASN A 1 96 ? 28.169 -6.536 -16.539 1.00 77.50 96 ASN A N 1
ATOM 775 C CA . ASN A 1 96 ? 29.169 -7.176 -15.671 1.00 77.50 96 ASN A CA 1
ATOM 776 C C . ASN A 1 96 ? 29.245 -6.545 -14.268 1.00 77.50 96 ASN A C 1
ATOM 778 O O . ASN A 1 96 ? 29.554 -7.224 -13.298 1.00 77.50 96 ASN A O 1
ATOM 782 N N . THR A 1 97 ? 28.904 -5.258 -14.136 1.00 76.81 97 THR A N 1
ATOM 783 C CA . THR A 1 97 ? 28.795 -4.554 -12.844 1.00 76.81 97 THR A CA 1
ATOM 784 C C . THR A 1 97 ? 27.540 -4.933 -12.046 1.00 76.81 97 THR A C 1
ATOM 786 O O . THR A 1 97 ? 27.268 -4.369 -10.989 1.00 76.81 97 THR A O 1
ATOM 789 N N . GLY A 1 98 ? 26.721 -5.842 -12.575 1.00 73.12 98 GLY A N 1
ATOM 790 C CA . GLY A 1 98 ? 25.434 -6.236 -12.025 1.00 73.12 98 GLY A CA 1
ATOM 791 C C . GLY A 1 98 ? 24.291 -5.278 -12.366 1.00 73.12 98 GLY A C 1
ATOM 792 O O . GLY A 1 98 ? 23.152 -5.588 -12.033 1.00 73.12 98 GLY A O 1
ATOM 793 N N . GLY A 1 99 ? 24.529 -4.129 -13.002 1.00 85.06 99 GLY A N 1
ATOM 794 C CA . GLY A 1 99 ? 23.447 -3.240 -13.449 1.00 85.06 99 GLY A CA 1
ATOM 795 C C . GLY A 1 99 ? 22.542 -3.912 -14.489 1.00 85.06 99 GLY A C 1
ATOM 796 O O . GLY A 1 99 ? 23.020 -4.723 -15.275 1.00 85.06 99 GLY A O 1
ATOM 797 N N . ILE A 1 100 ? 21.252 -3.574 -14.505 1.00 91.38 100 ILE A N 1
ATOM 798 C CA . ILE A 1 100 ? 20.317 -4.031 -15.542 1.00 91.38 100 ILE A CA 1
ATOM 799 C C . ILE A 1 100 ? 19.816 -2.801 -16.280 1.00 91.38 100 ILE A C 1
ATOM 801 O O . ILE A 1 100 ? 19.280 -1.890 -15.651 1.00 91.38 100 ILE A O 1
ATOM 805 N N . ASP A 1 101 ? 19.947 -2.804 -17.599 1.00 92.62 101 ASP A N 1
ATOM 806 C CA . ASP A 1 101 ? 19.306 -1.814 -18.451 1.00 92.62 101 ASP A CA 1
ATOM 807 C C . ASP A 1 101 ? 18.297 -2.488 -19.376 1.00 92.62 101 ASP A C 1
ATOM 809 O O . ASP A 1 101 ? 18.434 -3.655 -19.748 1.00 92.62 101 ASP A O 1
ATOM 813 N N . VAL A 1 102 ? 17.280 -1.728 -19.765 1.00 95.50 102 VAL A N 1
ATOM 814 C CA . VAL A 1 102 ? 16.225 -2.188 -20.657 1.00 95.50 102 VAL A CA 1
ATOM 815 C C . VAL A 1 102 ? 16.185 -1.292 -21.876 1.00 95.50 102 VAL A C 1
ATOM 817 O O . VAL A 1 102 ? 15.939 -0.089 -21.768 1.00 95.50 102 VAL A O 1
ATOM 820 N N . LYS A 1 103 ? 16.435 -1.886 -23.038 1.00 95.69 103 LYS A N 1
ATOM 821 C CA . LYS A 1 103 ? 16.326 -1.223 -24.331 1.00 95.69 103 LYS A CA 1
ATOM 822 C C . LYS A 1 103 ? 14.939 -1.489 -24.900 1.00 95.69 103 LYS A C 1
ATOM 824 O O . LYS A 1 103 ? 14.502 -2.633 -24.968 1.00 95.69 103 LYS A O 1
ATOM 829 N N . ILE A 1 104 ? 14.253 -0.425 -25.295 1.00 95.81 104 ILE A N 1
ATOM 830 C CA . ILE A 1 104 ? 12.891 -0.461 -25.825 1.00 95.81 104 ILE A CA 1
ATOM 831 C C . ILE A 1 104 ? 12.919 0.185 -27.207 1.00 95.81 104 ILE A C 1
ATOM 833 O O . ILE A 1 104 ? 13.364 1.326 -27.353 1.00 95.81 104 ILE A O 1
ATOM 837 N N . ALA A 1 105 ? 12.458 -0.547 -28.215 1.00 94.75 105 ALA A N 1
ATOM 838 C CA . ALA A 1 105 ? 12.461 -0.118 -29.608 1.00 94.75 105 ALA A CA 1
ATOM 839 C C . ALA A 1 105 ? 11.146 -0.498 -30.311 1.00 94.75 105 ALA A C 1
ATOM 841 O O . ALA A 1 105 ? 10.473 -1.443 -29.899 1.00 94.75 105 ALA A O 1
ATOM 842 N N . PRO A 1 106 ? 10.742 0.210 -31.375 1.00 93.69 106 PRO A N 1
ATOM 843 C CA . PRO A 1 106 ? 9.641 -0.224 -32.229 1.00 93.69 106 PRO A CA 1
ATOM 844 C C . PRO A 1 106 ? 10.019 -1.475 -33.044 1.00 93.69 106 PRO A C 1
ATOM 846 O O . PRO A 1 106 ? 11.092 -1.525 -33.632 1.00 93.69 106 PRO A O 1
ATOM 849 N N . LYS A 1 107 ? 9.103 -2.451 -33.148 1.00 90.75 107 LYS A N 1
ATOM 850 C CA . LYS A 1 107 ? 9.305 -3.726 -33.878 1.00 90.75 107 LYS A CA 1
ATOM 851 C C . LYS A 1 107 ? 9.461 -3.639 -35.398 1.00 90.75 107 LYS A C 1
ATOM 853 O O . LYS A 1 107 ? 9.980 -4.557 -36.023 1.00 90.75 107 LYS A O 1
ATOM 858 N N . LYS A 1 108 ? 8.859 -2.628 -36.023 1.00 82.75 108 LYS A N 1
ATOM 859 C CA . LYS A 1 108 ? 8.719 -2.507 -37.484 1.00 82.75 108 LYS A CA 1
ATOM 860 C C . LYS A 1 108 ? 8.781 -1.040 -37.882 1.00 82.75 108 LYS A C 1
ATOM 862 O O . LYS A 1 108 ? 8.383 -0.187 -37.095 1.00 82.75 108 LYS A O 1
ATOM 867 N N . ASP A 1 109 ? 9.146 -0.765 -39.130 1.00 67.12 109 ASP A N 1
ATOM 868 C CA . ASP A 1 109 ? 9.214 0.604 -39.666 1.00 67.12 109 ASP A CA 1
ATOM 869 C C . ASP A 1 109 ? 7.840 1.295 -39.735 1.00 67.12 109 ASP A C 1
ATOM 871 O O . ASP A 1 109 ? 7.739 2.515 -39.696 1.00 67.12 109 ASP A O 1
ATOM 875 N N . THR A 1 110 ? 6.747 0.523 -39.781 1.00 70.00 110 THR A N 1
ATOM 876 C CA . THR A 1 110 ? 5.364 1.031 -39.729 1.00 70.00 110 THR A CA 1
ATOM 877 C C . THR A 1 110 ? 4.751 0.905 -38.332 1.00 70.00 110 THR A C 1
ATOM 879 O O . THR A 1 110 ? 3.650 0.383 -38.157 1.00 70.00 110 THR A O 1
ATOM 882 N N . ASN A 1 111 ? 5.449 1.419 -37.323 1.00 82.25 111 ASN A N 1
ATOM 883 C CA . ASN A 1 111 ? 4.979 1.480 -35.940 1.00 82.25 111 ASN A CA 1
ATOM 884 C C . ASN A 1 111 ? 4.374 2.853 -35.608 1.00 82.25 111 ASN A C 1
ATOM 886 O O . ASN A 1 111 ? 4.716 3.849 -36.235 1.00 82.25 111 ASN A O 1
ATOM 890 N N . LYS A 1 112 ? 3.472 2.915 -34.622 1.00 89.88 112 LYS A N 1
ATOM 891 C CA . LYS A 1 112 ? 3.063 4.200 -34.031 1.00 89.88 112 LYS A CA 1
ATOM 892 C C . LYS A 1 112 ? 4.154 4.774 -33.124 1.00 89.88 112 LYS A C 1
ATOM 894 O O . LYS A 1 112 ? 4.151 5.965 -32.863 1.00 89.88 112 LYS A O 1
ATOM 899 N N . TYR A 1 113 ? 5.065 3.938 -32.630 1.00 92.25 113 TYR A N 1
ATOM 900 C CA . TYR A 1 113 ? 6.201 4.354 -31.818 1.00 92.25 113 TYR A CA 1
ATOM 901 C C . TYR A 1 113 ? 7.423 4.679 -32.674 1.00 92.25 113 TYR A C 1
ATOM 903 O O . TYR A 1 113 ? 7.735 3.939 -33.606 1.00 92.25 113 TYR A O 1
ATOM 911 N N . THR A 1 114 ? 8.145 5.740 -32.319 1.00 90.81 114 THR A N 1
ATOM 912 C CA . THR A 1 114 ? 9.396 6.138 -32.981 1.00 90.81 114 THR A CA 1
ATOM 913 C C . THR A 1 114 ? 10.553 6.221 -31.987 1.00 90.81 114 THR A C 1
ATOM 915 O O . THR A 1 114 ? 10.340 6.374 -30.784 1.00 90.81 114 THR A O 1
ATOM 918 N N . LYS A 1 115 ? 11.781 6.119 -32.519 1.00 89.94 115 LYS A N 1
ATOM 919 C CA . LYS A 1 115 ? 13.063 6.065 -31.790 1.00 89.94 115 LYS A CA 1
ATOM 920 C C . LYS A 1 115 ? 13.183 4.896 -30.810 1.00 89.94 115 LYS A C 1
ATOM 922 O O . LYS A 1 115 ? 12.215 4.262 -30.422 1.00 89.94 115 LYS A O 1
ATOM 927 N N . SER A 1 116 ? 14.418 4.581 -30.438 1.00 91.94 116 SER A N 1
ATOM 928 C CA . SER A 1 116 ? 14.708 3.638 -29.356 1.00 91.94 116 SER A CA 1
ATOM 929 C C . SER A 1 116 ? 15.071 4.403 -28.094 1.00 91.94 116 SER A C 1
ATOM 931 O O . SER A 1 116 ? 15.643 5.490 -28.168 1.00 91.94 116 SER A O 1
ATOM 933 N N . VAL A 1 117 ? 14.794 3.812 -26.939 1.00 95.00 117 VAL A N 1
ATOM 934 C CA . VAL A 1 117 ? 15.176 4.361 -25.640 1.00 95.00 117 VAL A CA 1
ATOM 935 C C . VAL A 1 117 ? 15.781 3.276 -24.764 1.00 95.00 117 VAL A C 1
ATOM 937 O O . VAL A 1 117 ? 15.519 2.086 -24.944 1.00 95.00 117 VAL A O 1
ATOM 940 N N . LYS A 1 118 ? 16.613 3.695 -23.817 1.00 94.94 118 LYS A N 1
ATOM 941 C CA . LYS A 1 118 ? 17.239 2.827 -22.831 1.00 94.94 118 LYS A CA 1
ATOM 942 C C . LYS A 1 118 ? 16.939 3.374 -21.445 1.00 94.94 118 LYS A C 1
ATOM 944 O O . LYS A 1 118 ? 17.257 4.527 -21.171 1.00 94.94 118 LYS A O 1
ATOM 949 N N . ILE A 1 119 ? 16.335 2.552 -20.594 1.00 94.56 119 ILE A N 1
ATOM 950 C CA . ILE A 1 119 ? 16.013 2.920 -19.213 1.00 94.56 119 ILE A CA 1
ATOM 951 C C . ILE A 1 119 ? 16.688 1.957 -18.230 1.00 94.56 119 ILE A C 1
ATOM 953 O O . ILE A 1 119 ? 16.830 0.770 -18.536 1.00 94.56 119 ILE A O 1
ATOM 957 N N . PRO A 1 120 ? 17.097 2.423 -17.043 1.00 93.44 120 PRO A N 1
ATOM 958 C CA . PRO A 1 120 ? 17.646 1.548 -16.018 1.00 93.44 120 PRO A CA 1
ATOM 959 C C . PRO A 1 120 ? 16.558 0.689 -15.353 1.00 93.44 120 PRO A C 1
ATOM 961 O O . PRO A 1 120 ? 15.395 1.088 -15.218 1.00 93.44 120 PRO A O 1
ATOM 964 N N . CYS A 1 121 ? 16.964 -0.490 -14.883 1.00 92.56 121 CYS A N 1
ATOM 965 C CA . CYS A 1 121 ? 16.181 -1.369 -14.022 1.00 92.56 121 CYS A CA 1
ATOM 966 C C . CYS A 1 121 ? 16.885 -1.549 -12.669 1.00 92.56 121 CYS A C 1
ATOM 968 O O . CYS A 1 121 ? 17.982 -2.106 -12.583 1.00 92.56 121 CYS A O 1
ATOM 970 N N . TYR A 1 122 ? 16.227 -1.119 -11.594 1.00 90.56 122 TYR A N 1
ATOM 971 C CA . TYR A 1 122 ? 16.744 -1.209 -10.229 1.00 90.56 122 TYR A CA 1
ATOM 972 C C . TYR A 1 122 ? 16.217 -2.437 -9.483 1.00 90.56 122 TYR A C 1
ATOM 974 O O . TYR A 1 122 ? 15.215 -3.050 -9.859 1.00 90.56 122 TYR A O 1
ATOM 982 N N . ILE A 1 123 ? 16.897 -2.796 -8.394 1.00 89.25 123 ILE A N 1
ATOM 983 C CA . ILE A 1 123 ? 16.427 -3.830 -7.472 1.00 89.25 123 ILE A CA 1
ATOM 984 C C . ILE A 1 123 ? 15.673 -3.171 -6.332 1.00 89.25 123 ILE A C 1
ATOM 986 O O . ILE A 1 123 ? 16.207 -2.302 -5.645 1.00 89.25 123 ILE A O 1
ATOM 990 N N . LYS A 1 124 ? 14.424 -3.596 -6.147 1.00 89.12 124 LYS A N 1
ATOM 991 C CA . LYS A 1 124 ? 13.564 -3.116 -5.073 1.00 89.12 124 LYS A CA 1
ATOM 992 C C . LYS A 1 124 ? 14.185 -3.437 -3.723 1.00 89.12 124 LYS A C 1
ATOM 994 O O . LYS A 1 124 ? 14.769 -4.503 -3.531 1.00 89.12 124 LYS A O 1
ATOM 999 N N . THR A 1 125 ? 13.973 -2.561 -2.752 1.00 86.50 125 THR A N 1
ATOM 1000 C CA . THR A 1 125 ? 14.408 -2.813 -1.374 1.00 86.50 125 THR A CA 1
ATOM 1001 C C . THR A 1 125 ? 13.255 -3.323 -0.511 1.00 86.50 125 THR A C 1
ATOM 1003 O O . THR A 1 125 ? 12.099 -2.943 -0.692 1.00 86.50 125 THR A O 1
ATOM 1006 N N . ASN A 1 126 ? 13.550 -4.225 0.425 1.00 88.75 126 ASN A N 1
ATOM 1007 C CA . ASN A 1 126 ? 12.551 -4.742 1.357 1.00 88.75 126 ASN A CA 1
ATOM 1008 C C . ASN A 1 126 ? 12.205 -3.676 2.409 1.00 88.75 126 ASN A C 1
ATOM 1010 O O . ASN A 1 126 ? 13.106 -3.201 3.106 1.00 88.75 126 ASN A O 1
ATOM 1014 N N . LEU A 1 127 ? 10.916 -3.358 2.576 1.00 87.19 127 LEU A N 1
ATOM 1015 C CA . LEU A 1 127 ? 10.458 -2.409 3.601 1.00 87.19 127 LEU A CA 1
ATOM 1016 C C . LEU A 1 127 ? 10.903 -2.809 5.012 1.00 87.19 127 LEU A C 1
ATOM 1018 O O . LEU A 1 127 ? 11.325 -1.953 5.787 1.00 87.19 127 LEU A O 1
ATOM 1022 N N . ALA A 1 128 ? 10.849 -4.101 5.345 1.00 88.56 128 ALA A N 1
ATOM 1023 C CA . ALA A 1 128 ? 11.219 -4.585 6.672 1.00 88.56 128 ALA A CA 1
ATOM 1024 C C . ALA A 1 128 ? 12.705 -4.358 6.988 1.00 88.56 128 ALA A C 1
ATOM 1026 O O . ALA A 1 128 ? 13.056 -4.152 8.147 1.00 88.56 128 ALA A O 1
ATOM 1027 N N . LEU A 1 129 ? 13.571 -4.379 5.967 1.00 86.81 129 LEU A N 1
ATOM 1028 C CA . LEU A 1 129 ? 15.003 -4.130 6.141 1.00 86.81 129 LEU A CA 1
ATOM 1029 C C . LEU A 1 129 ? 15.283 -2.644 6.364 1.00 86.81 129 LEU A C 1
ATOM 1031 O O . LEU A 1 129 ? 15.989 -2.307 7.308 1.00 86.81 129 LEU A O 1
ATOM 1035 N N . ILE A 1 130 ? 14.686 -1.764 5.553 1.00 81.81 130 ILE A N 1
ATOM 1036 C CA . ILE A 1 130 ? 14.870 -0.307 5.687 1.00 81.81 130 ILE A CA 1
ATOM 1037 C C . ILE A 1 130 ? 14.354 0.195 7.036 1.00 81.81 130 ILE A C 1
ATOM 1039 O O . ILE A 1 130 ? 14.963 1.058 7.661 1.00 81.81 130 ILE A O 1
ATOM 1043 N N . LEU A 1 131 ? 13.235 -0.356 7.501 1.00 83.62 131 LEU A N 1
ATOM 1044 C CA .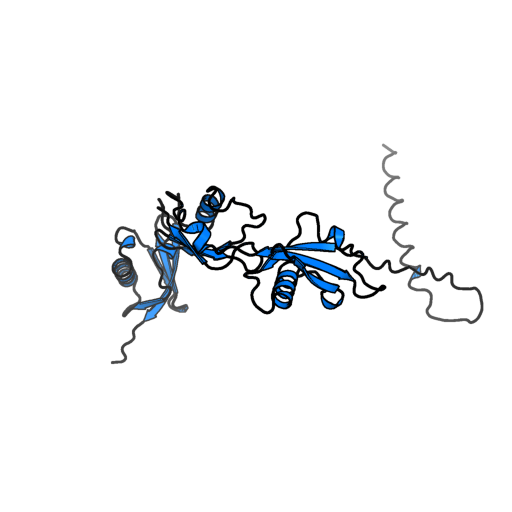 LEU A 1 131 ? 12.577 0.112 8.715 1.00 83.62 131 LEU A CA 1
ATOM 1045 C C . LEU A 1 131 ? 13.065 -0.593 9.984 1.00 83.62 131 LEU A C 1
ATOM 1047 O O . LEU A 1 131 ? 12.579 -0.276 11.065 1.00 83.62 131 LEU A O 1
ATOM 1051 N N . LYS A 1 132 ? 14.026 -1.522 9.898 1.00 82.00 132 LYS A N 1
ATOM 1052 C CA . LYS A 1 132 ? 14.452 -2.347 11.042 1.00 82.00 132 LYS A CA 1
ATOM 1053 C C . LYS A 1 132 ? 14.897 -1.514 12.249 1.00 82.00 132 LYS A C 1
ATOM 1055 O O . LYS A 1 132 ? 14.498 -1.813 13.370 1.00 82.00 132 LYS A O 1
ATOM 1060 N N . GLU A 1 133 ? 15.683 -0.469 12.016 1.00 73.94 133 GLU A N 1
ATOM 1061 C CA . GLU A 1 133 ? 16.276 0.373 13.072 1.00 73.94 133 GLU A CA 1
ATOM 1062 C C . GLU A 1 133 ? 15.449 1.627 13.371 1.00 73.94 133 GLU A C 1
ATOM 1064 O O . GLU A 1 133 ? 15.815 2.464 14.188 1.00 73.94 133 GLU A O 1
ATOM 1069 N N . ASN A 1 134 ? 14.335 1.783 12.664 1.00 79.38 134 ASN A N 1
ATOM 1070 C CA . ASN A 1 134 ? 13.801 3.096 12.360 1.00 79.38 134 ASN A CA 1
ATOM 1071 C C . ASN A 1 134 ? 12.269 3.002 12.168 1.00 79.38 134 ASN A C 1
ATOM 1073 O O . ASN A 1 134 ? 11.643 3.722 11.398 1.00 79.38 134 ASN A O 1
ATOM 1077 N N . ASN A 1 135 ? 11.641 2.059 12.876 1.00 86.75 135 ASN A N 1
ATOM 1078 C CA . ASN A 1 135 ? 10.220 1.733 12.740 1.00 86.75 135 ASN A CA 1
ATOM 1079 C C . ASN A 1 135 ? 9.290 2.552 13.642 1.00 86.75 135 ASN A C 1
ATOM 1081 O O . ASN A 1 135 ? 8.079 2.380 13.556 1.00 86.75 135 ASN A O 1
ATOM 1085 N N . ASP A 1 136 ? 9.800 3.409 14.519 1.00 90.19 136 ASP A N 1
ATOM 1086 C CA . ASP A 1 136 ? 8.957 4.232 15.386 1.00 90.19 136 ASP A CA 1
ATOM 1087 C C . ASP A 1 136 ? 8.651 5.571 14.711 1.00 90.19 136 ASP A C 1
ATOM 1089 O O . ASP A 1 136 ? 9.567 6.242 14.250 1.00 90.19 136 ASP A O 1
ATOM 1093 N N . LEU A 1 137 ? 7.389 5.989 14.644 1.00 89.25 137 LEU A N 1
ATOM 1094 C CA . LEU A 1 137 ? 6.970 7.311 14.166 1.00 89.25 137 LEU A CA 1
ATOM 1095 C C . LEU A 1 137 ? 6.914 8.355 15.288 1.00 89.25 137 LEU A C 1
ATOM 1097 O O . LEU A 1 137 ? 6.798 9.541 14.994 1.00 89.25 137 LEU A O 1
ATOM 1101 N N . GLY A 1 138 ? 7.039 7.942 16.551 1.00 90.44 138 GLY A N 1
ATOM 1102 C CA . GLY A 1 138 ? 6.914 8.810 17.716 1.00 90.44 138 GLY A CA 1
ATOM 1103 C C . GLY A 1 138 ? 5.457 9.134 18.050 1.00 90.44 138 GLY A C 1
ATOM 1104 O O . GLY A 1 138 ? 4.548 8.322 17.846 1.00 90.44 138 GLY A O 1
ATOM 1105 N N . GLU A 1 139 ? 5.223 10.323 18.609 1.00 93.25 139 GLU A N 1
ATOM 1106 C CA . GLU A 1 139 ? 3.870 10.764 18.946 1.00 93.25 139 GLU A CA 1
ATOM 1107 C C . GLU A 1 139 ? 3.122 11.311 17.727 1.00 93.25 139 GLU A C 1
ATOM 1109 O O . GLU A 1 139 ? 3.611 12.206 17.043 1.00 93.25 139 GLU A O 1
ATOM 1114 N N . ILE A 1 140 ? 1.892 10.833 17.510 1.00 92.75 140 ILE A N 1
ATOM 1115 C CA . ILE A 1 140 ? 1.009 11.322 16.441 1.00 92.75 140 ILE A CA 1
ATOM 1116 C C . ILE A 1 140 ? -0.304 11.885 17.014 1.00 92.75 140 ILE A C 1
ATOM 1118 O O . ILE A 1 140 ? -0.782 11.403 18.050 1.00 92.75 140 ILE A O 1
ATOM 1122 N N . PRO A 1 141 ? -0.939 12.884 16.370 1.00 91.25 141 PRO A N 1
ATOM 1123 C CA . PRO A 1 141 ? -2.180 13.476 16.879 1.00 91.25 141 PRO A CA 1
ATOM 1124 C C . PRO A 1 141 ? -3.339 12.472 16.954 1.00 91.25 141 PRO A C 1
ATOM 1126 O O . PRO A 1 141 ? -4.041 12.395 17.965 1.00 91.25 141 PRO A O 1
ATOM 1129 N N . ILE A 1 142 ? -3.523 11.684 15.894 1.00 90.19 142 ILE A N 1
ATOM 1130 C CA . ILE A 1 142 ? -4.556 10.654 15.772 1.00 90.19 142 ILE A CA 1
ATOM 1131 C C . ILE A 1 142 ? -4.056 9.525 14.866 1.00 90.19 142 ILE A C 1
ATOM 1133 O O . ILE A 1 142 ? -3.312 9.774 13.923 1.00 90.19 142 ILE A O 1
ATOM 1137 N N . ASN A 1 143 ? -4.451 8.281 15.135 1.00 90.81 143 ASN A N 1
ATOM 1138 C CA . ASN A 1 143 ? -4.061 7.123 14.324 1.00 90.81 143 ASN A CA 1
ATOM 1139 C C . ASN A 1 143 ? -5.028 6.857 13.158 1.00 90.81 143 ASN A C 1
ATOM 1141 O O . ASN A 1 143 ? -5.637 5.794 13.064 1.00 90.81 143 ASN A O 1
ATOM 1145 N N . ASN A 1 144 ? -5.179 7.828 12.261 1.00 89.81 144 ASN A N 1
ATOM 1146 C CA . ASN A 1 144 ? -5.862 7.630 10.982 1.00 89.81 144 ASN A CA 1
ATOM 1147 C C . ASN A 1 144 ? -4.844 7.548 9.830 1.00 89.81 144 ASN A C 1
ATOM 1149 O O . ASN A 1 144 ? -3.655 7.793 10.020 1.00 89.81 144 ASN A O 1
ATOM 1153 N N . VAL A 1 145 ? -5.313 7.169 8.639 1.00 89.06 145 VAL A N 1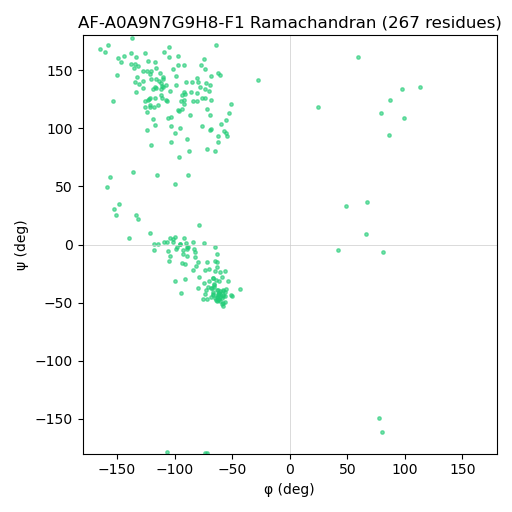
ATOM 1154 C CA . VAL A 1 145 ? -4.461 7.003 7.451 1.00 89.06 145 VAL A CA 1
ATOM 1155 C C . VAL A 1 145 ? -3.693 8.290 7.139 1.00 89.06 145 VAL A C 1
ATOM 1157 O O . VAL A 1 145 ? -2.473 8.244 7.005 1.00 89.06 145 VAL A O 1
ATOM 1160 N N . ASP A 1 146 ? -4.382 9.430 7.085 1.00 88.75 146 ASP A N 1
ATOM 1161 C CA . ASP A 1 146 ? -3.801 10.701 6.640 1.00 88.75 146 ASP A CA 1
ATOM 1162 C C . ASP A 1 146 ? -2.681 11.199 7.563 1.00 88.75 146 ASP A C 1
ATOM 1164 O O . ASP A 1 146 ? -1.586 11.524 7.096 1.00 88.75 146 ASP A O 1
ATOM 1168 N N . GLU A 1 147 ? -2.910 11.207 8.880 1.00 90.38 147 GLU A N 1
ATOM 1169 C CA . GLU A 1 147 ? -1.905 11.647 9.853 1.00 90.38 147 GLU A CA 1
ATOM 1170 C C . GLU A 1 147 ? -0.723 10.684 9.928 1.00 90.38 147 GLU A C 1
ATOM 1172 O O . GLU A 1 147 ? 0.425 11.123 10.029 1.00 90.38 147 GLU A O 1
ATOM 1177 N N . ILE A 1 148 ? -0.964 9.374 9.824 1.00 90.31 148 ILE A N 1
ATOM 1178 C CA . ILE A 1 148 ? 0.123 8.392 9.768 1.00 90.31 148 ILE A CA 1
ATOM 1179 C C . ILE A 1 148 ? 0.974 8.628 8.514 1.00 90.31 148 ILE A C 1
ATOM 1181 O O . ILE A 1 148 ? 2.194 8.739 8.627 1.00 90.31 148 ILE A O 1
ATOM 1185 N N . LEU A 1 149 ? 0.362 8.768 7.332 1.00 87.38 149 LEU A N 1
ATOM 1186 C CA . LEU A 1 149 ? 1.092 9.026 6.084 1.00 87.38 149 LEU A CA 1
ATOM 1187 C C . LEU A 1 149 ? 1.892 10.333 6.143 1.00 87.38 149 LEU A C 1
ATOM 1189 O O . LEU A 1 149 ? 3.035 10.372 5.684 1.00 87.38 149 LEU A O 1
ATOM 1193 N N . LYS A 1 150 ? 1.327 11.390 6.736 1.00 86.69 150 LYS A N 1
ATOM 1194 C CA . LYS A 1 150 ? 2.020 12.668 6.946 1.00 86.69 150 LYS A CA 1
ATOM 1195 C C . LYS A 1 150 ? 3.264 12.502 7.822 1.00 86.69 150 LYS A C 1
ATOM 1197 O O . LYS A 1 150 ? 4.329 13.002 7.466 1.00 86.69 150 LYS A O 1
ATOM 1202 N N . ASN A 1 151 ? 3.159 11.757 8.923 1.00 87.12 151 ASN A N 1
ATOM 1203 C CA . ASN A 1 151 ? 4.297 11.490 9.808 1.00 87.12 151 ASN A CA 1
ATOM 1204 C C . ASN A 1 151 ? 5.363 10.606 9.146 1.00 87.12 151 ASN A C 1
ATOM 1206 O O . ASN A 1 151 ? 6.553 10.873 9.307 1.00 87.12 151 ASN A O 1
ATOM 1210 N N . ILE A 1 152 ? 4.958 9.618 8.339 1.00 84.31 152 ILE A N 1
ATOM 1211 C CA . ILE A 1 152 ? 5.897 8.797 7.562 1.00 84.31 152 ILE A CA 1
ATOM 1212 C C . ILE A 1 152 ? 6.693 9.659 6.573 1.00 84.31 152 ILE A C 1
ATOM 1214 O O . ILE A 1 152 ? 7.909 9.527 6.507 1.00 84.31 152 ILE A O 1
ATOM 1218 N N . LYS A 1 153 ? 6.028 10.553 5.826 1.00 78.81 153 LYS A N 1
ATOM 1219 C CA . LYS A 1 153 ? 6.685 11.438 4.843 1.00 78.81 153 LYS A CA 1
ATOM 1220 C C . LYS A 1 153 ? 7.625 12.457 5.488 1.00 78.81 153 LYS A C 1
ATOM 1222 O O . LYS A 1 153 ? 8.633 12.826 4.891 1.00 78.81 153 LYS A O 1
ATOM 1227 N N . ASN A 1 154 ? 7.280 12.936 6.681 1.00 73.19 154 ASN A N 1
ATOM 1228 C CA . ASN A 1 154 ? 8.087 13.921 7.395 1.00 73.19 154 ASN A CA 1
ATOM 1229 C C . ASN A 1 154 ? 9.350 13.310 7.990 1.00 73.19 154 ASN A C 1
ATOM 1231 O O . ASN A 1 154 ? 10.381 13.979 8.032 1.00 73.19 154 ASN A O 1
ATOM 1235 N N . LYS A 1 155 ? 9.285 12.044 8.408 1.00 71.94 155 LYS A N 1
ATOM 1236 C CA . LYS A 1 155 ? 10.471 11.310 8.815 1.00 71.94 155 LYS A CA 1
ATOM 1237 C C . LYS A 1 155 ? 11.347 11.002 7.599 1.00 71.94 155 LYS A C 1
ATOM 1239 O O . LYS A 1 155 ? 10.891 10.445 6.605 1.00 71.94 155 LYS A O 1
ATOM 1244 N N . ASP A 1 156 ? 12.643 11.273 7.719 1.00 68.00 156 ASP A N 1
ATOM 1245 C CA . ASP A 1 156 ? 13.636 10.937 6.685 1.00 68.00 156 ASP A CA 1
ATOM 1246 C C . ASP A 1 156 ? 13.801 9.419 6.466 1.00 68.00 156 ASP A C 1
ATOM 1248 O O . ASP A 1 156 ? 14.501 8.991 5.553 1.00 68.00 156 ASP A O 1
ATOM 1252 N N . LEU A 1 157 ? 13.086 8.607 7.252 1.00 60.66 157 LEU A N 1
ATOM 1253 C CA . LEU A 1 157 ? 12.987 7.149 7.189 1.00 60.66 157 LEU A CA 1
ATOM 1254 C C . LEU A 1 157 ? 12.829 6.569 5.784 1.00 60.66 157 LEU A C 1
ATOM 1256 O O . LEU A 1 157 ? 13.380 5.510 5.500 1.00 60.66 157 LEU A O 1
ATOM 1260 N N . LEU A 1 158 ? 12.055 7.241 4.930 1.00 63.81 158 LEU A N 1
ATOM 1261 C CA . LEU A 1 158 ? 11.775 6.812 3.557 1.00 63.81 158 LEU A CA 1
ATOM 1262 C C . LEU A 1 158 ? 12.196 7.858 2.516 1.00 63.81 158 LEU A C 1
ATOM 1264 O O . LEU A 1 158 ? 11.858 7.713 1.345 1.00 63.81 158 LEU A O 1
ATOM 1268 N N . LYS A 1 159 ? 12.923 8.910 2.919 1.00 59.53 159 LYS A N 1
ATOM 1269 C CA . LYS A 1 159 ? 13.455 9.919 1.985 1.00 59.53 159 LYS A CA 1
ATOM 1270 C C . LYS A 1 159 ? 14.781 9.505 1.338 1.00 59.53 159 LYS A C 1
ATOM 1272 O O . LYS A 1 159 ? 15.355 10.278 0.575 1.00 59.53 159 LYS A O 1
ATOM 1277 N N . THR A 1 160 ? 15.296 8.312 1.624 1.00 53.62 160 THR A N 1
ATOM 1278 C CA . THR A 1 160 ? 16.532 7.822 1.007 1.00 53.62 160 THR A CA 1
ATOM 1279 C C . THR A 1 160 ? 16.295 7.428 -0.451 1.00 53.62 160 THR A C 1
ATOM 1281 O O . THR A 1 160 ? 15.303 6.776 -0.739 1.00 53.62 160 THR A O 1
ATOM 1284 N N . SER A 1 161 ? 17.196 7.859 -1.347 1.00 51.31 161 SER A N 1
ATOM 1285 C CA . SER A 1 161 ? 17.538 7.394 -2.718 1.00 51.31 161 SER A CA 1
ATOM 1286 C C . SER A 1 161 ? 16.455 6.981 -3.738 1.00 51.31 161 SER A C 1
ATOM 1288 O O . SER A 1 161 ? 16.799 6.708 -4.889 1.00 51.31 161 SER A O 1
ATOM 1290 N N . PHE A 1 162 ? 15.178 6.940 -3.379 1.00 52.94 162 PHE A N 1
ATOM 1291 C CA . PHE A 1 162 ? 14.092 6.368 -4.165 1.00 52.94 162 PHE A CA 1
ATOM 1292 C C . PHE A 1 162 ? 13.174 7.479 -4.662 1.00 52.94 162 PHE A C 1
ATOM 1294 O O . PHE A 1 162 ? 12.699 8.311 -3.889 1.00 52.94 162 PHE A O 1
ATOM 1301 N N . LYS A 1 163 ? 12.959 7.515 -5.980 1.00 56.62 163 LYS A N 1
ATOM 1302 C CA . LYS A 1 163 ? 12.212 8.590 -6.645 1.00 56.62 163 LYS A CA 1
ATOM 1303 C C . LYS A 1 163 ? 10.698 8.411 -6.476 1.00 56.62 163 LYS A C 1
ATOM 1305 O O . LYS A 1 163 ? 9.999 9.417 -6.406 1.00 56.62 163 LYS A O 1
ATOM 1310 N N . ASN A 1 164 ? 10.220 7.165 -6.326 1.00 58.50 164 ASN A N 1
ATOM 1311 C CA . ASN A 1 164 ? 8.813 6.840 -6.072 1.00 58.50 164 ASN A CA 1
ATOM 1312 C C . ASN A 1 164 ? 8.655 5.992 -4.796 1.00 58.50 164 ASN A C 1
ATOM 1314 O O . ASN A 1 164 ? 8.803 4.764 -4.804 1.00 58.50 164 ASN A O 1
ATOM 1318 N N . THR A 1 165 ? 8.300 6.641 -3.686 1.00 65.31 165 THR A N 1
ATOM 1319 C CA . THR A 1 165 ? 7.962 5.974 -2.421 1.00 65.31 165 THR A CA 1
ATOM 1320 C C . THR A 1 165 ? 6.478 5.611 -2.375 1.00 65.31 165 THR A C 1
ATOM 1322 O O . THR A 1 165 ? 5.664 6.280 -1.745 1.00 65.31 165 THR A O 1
ATOM 1325 N N . ASP A 1 166 ? 6.121 4.506 -3.030 1.00 72.94 166 ASP A N 1
ATOM 1326 C CA . ASP A 1 166 ? 4.728 4.060 -3.100 1.00 72.94 166 ASP A CA 1
ATOM 1327 C C . ASP A 1 166 ? 4.464 2.879 -2.152 1.00 72.94 166 ASP A C 1
ATOM 1329 O O . ASP A 1 166 ? 4.766 1.718 -2.459 1.00 72.94 166 ASP A O 1
ATOM 1333 N N . PHE A 1 167 ? 3.843 3.171 -1.012 1.00 84.31 167 PHE A N 1
ATOM 1334 C CA . PHE A 1 167 ? 3.280 2.202 -0.069 1.00 84.31 167 PHE A CA 1
ATOM 1335 C C . PHE A 1 167 ? 1.870 2.634 0.338 1.00 84.31 167 PHE A C 1
ATOM 1337 O O . PHE A 1 167 ? 1.482 3.792 0.191 1.00 84.31 167 PHE A O 1
ATOM 1344 N N . TYR A 1 168 ? 1.097 1.695 0.870 1.00 87.88 168 TYR A N 1
ATOM 1345 C CA . TYR A 1 168 ? -0.244 1.947 1.382 1.00 87.88 168 TYR A CA 1
ATOM 1346 C C . TYR A 1 168 ? -0.413 1.321 2.762 1.00 87.88 168 TYR A C 1
ATOM 1348 O O . TYR A 1 168 ? 0.261 0.354 3.125 1.00 87.88 168 TYR A O 1
ATOM 1356 N N . ILE A 1 169 ? -1.316 1.899 3.548 1.00 89.50 169 ILE A N 1
ATOM 1357 C CA . ILE A 1 169 ? -1.653 1.397 4.875 1.00 89.50 169 ILE A CA 1
ATOM 1358 C C . ILE A 1 169 ? -2.699 0.295 4.721 1.00 89.50 169 ILE A C 1
ATOM 1360 O O . ILE A 1 169 ? -3.767 0.525 4.159 1.00 89.50 169 ILE A O 1
ATOM 1364 N N . THR A 1 170 ? -2.401 -0.897 5.235 1.00 86.94 170 THR A N 1
ATOM 1365 C CA . THR A 1 170 ? -3.327 -2.042 5.196 1.00 86.94 170 THR A CA 1
ATOM 1366 C C . THR A 1 170 ? -4.072 -2.246 6.503 1.00 86.94 170 THR A C 1
ATOM 1368 O O . THR A 1 170 ? -5.197 -2.741 6.497 1.00 86.94 170 THR A O 1
ATOM 1371 N N . ASN A 1 171 ? -3.460 -1.902 7.636 1.00 87.94 171 ASN A N 1
ATOM 1372 C CA . ASN A 1 171 ? -4.050 -2.153 8.944 1.00 87.94 171 ASN A CA 1
ATOM 1373 C C . ASN A 1 171 ? -3.531 -1.155 9.974 1.00 87.94 171 ASN A C 1
ATOM 1375 O O . ASN A 1 171 ? -2.324 -1.078 10.186 1.00 87.94 171 ASN A O 1
ATOM 1379 N N . ILE A 1 172 ? -4.432 -0.431 10.634 1.00 90.81 172 ILE A N 1
ATOM 1380 C CA . ILE A 1 172 ? -4.087 0.460 11.741 1.00 90.81 172 ILE A CA 1
ATOM 1381 C C . ILE A 1 172 ? -4.567 -0.181 13.037 1.00 90.81 172 ILE A C 1
ATOM 1383 O O . ILE A 1 172 ? -5.744 -0.508 13.190 1.00 90.81 172 ILE A O 1
ATOM 1387 N N . ARG A 1 173 ? -3.647 -0.349 13.980 1.00 90.75 173 ARG A N 1
ATOM 1388 C CA . ARG A 1 173 ? -3.911 -0.766 15.355 1.00 90.75 173 ARG A CA 1
ATOM 1389 C C . ARG A 1 173 ? -3.747 0.419 16.302 1.00 90.75 173 ARG A C 1
ATOM 1391 O O . ARG A 1 173 ? -3.478 1.552 15.903 1.00 90.75 173 ARG A O 1
ATOM 1398 N N . LYS A 1 174 ? -3.938 0.154 17.590 1.00 87.56 174 LYS A N 1
ATOM 1399 C CA . LYS A 1 174 ? -3.873 1.155 18.658 1.00 87.56 174 LYS A CA 1
ATOM 1400 C C . LYS A 1 174 ? -2.547 1.932 18.693 1.00 87.56 174 LYS A C 1
ATOM 1402 O O . LYS A 1 174 ? -2.561 3.120 19.006 1.00 87.56 174 LYS A O 1
ATOM 1407 N N . ASP A 1 175 ? -1.437 1.256 18.425 1.00 91.25 175 ASP A N 1
ATOM 1408 C CA . ASP A 1 175 ? -0.062 1.744 18.605 1.00 91.25 175 ASP A CA 1
ATOM 1409 C C . ASP A 1 175 ? 0.883 1.338 17.462 1.00 91.25 175 ASP A C 1
ATOM 1411 O O . ASP A 1 175 ? 2.093 1.548 17.529 1.00 91.25 175 ASP A O 1
ATOM 1415 N N . ASN A 1 176 ? 0.345 0.720 16.414 1.00 93.50 176 ASN A N 1
ATOM 1416 C CA . ASN A 1 176 ? 1.120 0.316 15.258 1.00 93.50 176 ASN A CA 1
ATOM 1417 C C . ASN A 1 176 ? 0.280 0.348 13.985 1.00 93.50 176 ASN A C 1
ATOM 1419 O O . ASN A 1 176 ? -0.951 0.333 14.017 1.00 93.50 176 ASN A O 1
ATOM 1423 N N . VAL A 1 177 ? 0.966 0.398 12.854 1.00 93.31 177 VAL A N 1
ATOM 1424 C CA . VAL A 1 177 ? 0.376 0.336 11.524 1.00 93.31 177 VAL A CA 1
ATOM 1425 C C . VAL A 1 177 ? 1.174 -0.626 10.668 1.00 93.31 177 VAL A C 1
ATOM 1427 O O . VAL A 1 177 ? 2.402 -0.645 10.711 1.00 93.31 177 VAL A O 1
ATOM 1430 N N . LYS A 1 178 ? 0.461 -1.411 9.868 1.00 93.56 178 LYS A N 1
ATOM 1431 C CA . LYS A 1 178 ? 1.036 -2.215 8.802 1.00 93.56 178 LYS A CA 1
ATOM 1432 C C . LYS A 1 178 ? 1.026 -1.410 7.509 1.00 93.56 178 LYS A C 1
ATOM 1434 O O . LYS A 1 178 ? -0.033 -0.947 7.071 1.00 93.56 178 LYS A O 1
ATOM 1439 N N . ILE A 1 179 ? 2.198 -1.274 6.905 1.00 91.50 179 ILE A N 1
ATOM 1440 C CA . ILE A 1 179 ? 2.364 -0.707 5.570 1.00 91.50 179 ILE A CA 1
ATOM 1441 C C . ILE A 1 179 ? 2.782 -1.805 4.596 1.00 91.50 179 ILE A C 1
ATOM 1443 O O . ILE A 1 179 ? 3.548 -2.707 4.945 1.00 91.50 179 ILE A O 1
ATOM 1447 N N . SER A 1 180 ? 2.289 -1.710 3.369 1.00 92.12 180 SER A N 1
ATOM 1448 C CA . SER A 1 180 ? 2.592 -2.655 2.297 1.00 92.12 180 SER A CA 1
ATOM 1449 C C . SER A 1 180 ? 3.082 -1.880 1.079 1.00 92.12 180 SER A C 1
ATOM 1451 O O . SER A 1 180 ? 2.521 -0.841 0.721 1.00 92.12 180 SER A O 1
ATOM 1453 N N . ALA A 1 181 ? 4.157 -2.358 0.455 1.00 90.06 181 ALA A N 1
ATOM 1454 C CA . ALA A 1 181 ? 4.688 -1.745 -0.755 1.00 90.06 181 ALA A CA 1
ATOM 1455 C C . ALA A 1 181 ? 3.719 -1.935 -1.928 1.00 90.06 181 ALA A C 1
ATOM 1457 O O . ALA A 1 181 ? 3.080 -2.981 -2.061 1.00 90.06 181 ALA A O 1
ATOM 1458 N N . THR A 1 182 ? 3.639 -0.947 -2.817 1.00 88.94 182 THR A N 1
ATOM 1459 C CA . THR A 1 182 ? 2.916 -1.125 -4.080 1.00 88.94 182 THR A CA 1
ATOM 1460 C C . THR A 1 182 ? 3.710 -1.991 -5.057 1.00 88.94 182 THR A C 1
ATOM 1462 O O . THR A 1 182 ? 4.934 -2.134 -4.985 1.00 88.94 182 THR A O 1
ATOM 1465 N N . ILE A 1 183 ? 3.001 -2.552 -6.034 1.00 85.69 183 ILE A N 1
ATOM 1466 C CA . ILE A 1 183 ? 3.604 -3.414 -7.052 1.00 85.69 183 ILE A CA 1
ATOM 1467 C C . ILE A 1 183 ? 4.573 -2.623 -7.951 1.00 85.69 183 ILE A C 1
ATOM 1469 O O . ILE A 1 183 ? 5.612 -3.153 -8.340 1.00 85.69 183 ILE A O 1
ATOM 1473 N N . THR A 1 184 ? 4.287 -1.353 -8.244 1.00 86.62 184 THR A N 1
ATOM 1474 C CA . THR A 1 184 ? 5.070 -0.507 -9.165 1.00 86.62 184 THR A CA 1
ATOM 1475 C C . THR A 1 184 ? 6.142 0.348 -8.490 1.00 86.62 184 THR A C 1
ATOM 1477 O O . THR A 1 184 ? 7.026 0.841 -9.188 1.00 86.62 184 THR A O 1
ATOM 1480 N N . GLY A 1 185 ? 6.074 0.523 -7.166 1.00 86.12 185 GLY A N 1
ATOM 1481 C CA . GLY A 1 185 ? 7.019 1.340 -6.403 1.00 86.12 185 GLY A CA 1
ATOM 1482 C C . GLY A 1 185 ? 8.399 0.706 -6.222 1.00 86.12 185 GLY A C 1
ATOM 1483 O O . GLY A 1 185 ? 8.657 -0.423 -6.649 1.00 86.12 185 GLY A O 1
ATOM 1484 N N . ASP A 1 186 ? 9.278 1.416 -5.520 1.00 86.31 186 ASP A N 1
ATOM 1485 C CA . ASP A 1 186 ? 10.682 1.012 -5.332 1.00 86.31 186 ASP A CA 1
ATOM 1486 C C . ASP A 1 186 ? 10.907 -0.002 -4.209 1.00 86.31 186 ASP A C 1
ATOM 1488 O O . ASP A 1 186 ? 11.995 -0.559 -4.058 1.00 86.31 186 ASP A O 1
ATOM 1492 N N . PHE A 1 187 ? 9.858 -0.304 -3.451 1.00 88.06 187 PHE A N 1
ATOM 1493 C CA . PHE A 1 187 ? 9.916 -1.251 -2.352 1.00 88.06 187 PHE A CA 1
ATOM 1494 C C . PHE A 1 187 ? 9.169 -2.550 -2.657 1.00 88.06 187 PHE A C 1
ATOM 1496 O O . PHE A 1 187 ? 8.377 -2.651 -3.602 1.00 88.06 187 PHE A O 1
ATOM 1503 N N . TYR A 1 188 ? 9.420 -3.565 -1.833 1.00 90.31 188 TYR A N 1
ATOM 1504 C CA . TYR A 1 188 ? 8.601 -4.771 -1.763 1.00 90.31 188 TYR A CA 1
ATOM 1505 C C . TYR A 1 188 ? 8.383 -5.216 -0.316 1.00 90.31 188 TYR A C 1
ATOM 1507 O O . TYR A 1 188 ? 9.106 -4.816 0.599 1.00 90.31 188 TYR A O 1
ATOM 1515 N N . GLY A 1 189 ? 7.401 -6.099 -0.137 1.00 91.56 189 GLY A N 1
ATOM 1516 C CA . GLY A 1 189 ? 7.071 -6.672 1.160 1.00 91.56 189 GLY A CA 1
ATOM 1517 C C . GLY A 1 189 ? 6.223 -5.740 2.014 1.00 91.56 189 GLY A C 1
ATOM 1518 O O . GLY A 1 189 ? 5.571 -4.815 1.524 1.00 91.56 189 GLY A O 1
ATOM 1519 N N . GLU A 1 190 ? 6.216 -6.033 3.305 1.00 93.50 190 GLU A N 1
ATOM 1520 C CA . GLU A 1 190 ? 5.390 -5.363 4.298 1.00 93.50 190 GLU A CA 1
ATOM 1521 C C . GLU A 1 190 ? 6.241 -5.055 5.523 1.00 93.50 190 GLU A C 1
ATOM 1523 O O . GLU A 1 190 ? 7.207 -5.762 5.819 1.00 93.50 190 GLU A O 1
ATOM 1528 N N . ALA A 1 191 ? 5.869 -4.006 6.241 1.00 91.06 191 ALA A N 1
ATOM 1529 C CA . ALA A 1 191 ? 6.529 -3.622 7.475 1.00 91.06 191 ALA A CA 1
ATOM 1530 C C . ALA A 1 191 ? 5.517 -3.075 8.476 1.00 91.06 191 ALA A C 1
ATOM 1532 O O . ALA A 1 191 ? 4.399 -2.691 8.123 1.00 91.06 191 ALA A O 1
ATOM 1533 N N . TYR A 1 192 ? 5.939 -3.035 9.734 1.00 92.31 192 TYR A N 1
ATOM 1534 C CA . TYR A 1 192 ? 5.176 -2.433 10.812 1.00 92.31 192 TYR A CA 1
ATOM 1535 C C . TYR A 1 192 ? 5.893 -1.190 11.299 1.00 92.31 192 TYR A C 1
ATOM 1537 O O . TYR A 1 192 ? 7.098 -1.223 11.542 1.00 92.31 192 TYR A O 1
ATOM 1545 N N . LEU A 1 193 ? 5.129 -0.121 11.470 1.00 91.62 193 LEU A N 1
ATOM 1546 C CA . LEU A 1 193 ? 5.581 1.088 12.130 1.00 91.62 193 LEU A CA 1
ATOM 1547 C C . LEU A 1 193 ? 4.857 1.221 13.463 1.00 91.62 193 LEU A C 1
ATOM 1549 O O . LEU A 1 193 ? 3.650 0.991 13.539 1.00 91.62 193 LEU A O 1
ATOM 1553 N N . LYS A 1 194 ? 5.594 1.578 14.508 1.00 94.12 194 LYS A N 1
ATOM 1554 C CA . LYS A 1 194 ? 5.066 1.878 15.838 1.00 94.12 194 LYS A CA 1
ATOM 1555 C C . LYS A 1 194 ? 4.782 3.369 15.954 1.00 94.12 194 LYS A C 1
ATOM 1557 O O . LYS A 1 194 ? 5.373 4.173 15.240 1.00 94.12 194 LYS A O 1
ATOM 1562 N N . PHE A 1 195 ? 3.858 3.734 16.830 1.00 93.44 195 PHE A N 1
ATOM 1563 C CA . PHE A 1 195 ? 3.581 5.123 17.180 1.00 93.44 195 PHE A CA 1
ATOM 1564 C C . PHE A 1 195 ? 2.852 5.208 18.519 1.00 93.44 195 PHE A C 1
ATOM 1566 O O . PHE A 1 195 ? 2.244 4.248 18.999 1.00 93.44 195 PHE A O 1
ATOM 1573 N N . LYS A 1 196 ? 2.803 6.415 19.078 1.00 93.69 196 LYS A N 1
ATOM 1574 C CA . LYS A 1 196 ? 1.967 6.749 20.232 1.00 93.69 196 LYS A CA 1
ATOM 1575 C C . LYS A 1 196 ? 0.942 7.810 19.841 1.00 93.69 196 LYS A C 1
ATOM 1577 O O . LYS A 1 196 ? 1.253 8.989 19.722 1.00 93.69 196 LYS A O 1
ATOM 1582 N N . ALA A 1 197 ? -0.304 7.393 19.636 1.00 90.56 197 ALA A N 1
ATOM 1583 C CA . ALA A 1 197 ? -1.367 8.310 19.233 1.00 90.56 197 ALA A CA 1
ATOM 1584 C C . ALA A 1 197 ? -2.027 8.997 20.439 1.00 90.56 197 ALA A C 1
ATOM 1586 O O . ALA A 1 197 ? -2.450 8.315 21.380 1.00 90.56 197 ALA A O 1
ATOM 1587 N N . LYS A 1 198 ? -2.166 10.331 20.383 1.00 88.94 198 LYS A N 1
ATOM 1588 C CA . LYS A 1 198 ? -2.890 11.121 21.399 1.00 88.94 198 LYS A CA 1
ATOM 1589 C C . LYS A 1 198 ? -4.386 10.801 21.387 1.00 88.94 198 LYS A C 1
ATOM 1591 O O . LYS A 1 198 ? -4.981 10.614 22.444 1.00 88.94 198 LYS A O 1
ATOM 1596 N N . LYS A 1 199 ? -4.980 10.681 20.195 1.00 86.19 199 LYS A N 1
ATOM 1597 C CA . LYS A 1 199 ? -6.360 10.218 19.978 1.00 86.19 199 LYS A CA 1
ATOM 1598 C C . LYS A 1 199 ? -6.369 8.907 19.191 1.00 86.19 199 LYS A C 1
ATOM 1600 O O . LYS A 1 199 ? -5.562 8.722 18.284 1.00 86.19 199 LYS A O 1
ATOM 1605 N N . LYS A 1 200 ? -7.287 7.998 19.525 1.00 85.56 200 LYS A N 1
ATOM 1606 C CA . LYS A 1 200 ? -7.423 6.691 18.863 1.00 85.56 200 LYS A CA 1
ATOM 1607 C C . LYS A 1 200 ? -8.766 6.582 18.159 1.00 85.56 200 LYS A C 1
ATOM 1609 O O . LYS A 1 200 ? -9.785 6.925 18.750 1.00 85.56 200 LYS A O 1
ATOM 1614 N N . ILE A 1 201 ? -8.771 6.085 16.926 1.00 88.19 201 ILE A N 1
ATOM 1615 C CA . ILE A 1 201 ? -10.008 5.765 16.208 1.00 88.19 201 ILE A CA 1
ATOM 1616 C C . ILE A 1 201 ? -10.545 4.401 16.658 1.00 88.19 201 ILE A C 1
ATOM 1618 O O . ILE A 1 201 ? -9.770 3.469 16.880 1.00 88.19 201 ILE A O 1
ATOM 1622 N N . LEU A 1 202 ? -11.865 4.246 16.759 1.00 88.50 202 LEU A N 1
ATOM 1623 C CA . LEU A 1 202 ? -12.499 3.003 17.203 1.00 88.50 202 LEU A CA 1
ATOM 1624 C C . LEU A 1 202 ? -12.125 1.807 16.329 1.00 88.50 202 LEU A C 1
ATOM 1626 O O . LEU A 1 202 ? -11.849 0.744 16.867 1.00 88.50 202 LEU A O 1
ATOM 1630 N N . SER A 1 203 ? -12.039 1.974 15.008 1.00 86.12 203 SER A N 1
ATOM 1631 C CA . SER A 1 203 ? -11.636 0.900 14.085 1.00 86.12 203 SER A CA 1
ATOM 1632 C C . SER A 1 203 ? -10.203 0.397 14.295 1.00 86.12 203 SER A C 1
ATOM 1634 O O . SER A 1 203 ? -9.879 -0.716 13.895 1.00 86.12 203 SER A O 1
ATOM 1636 N N . SER A 1 204 ? -9.351 1.181 14.961 1.00 85.19 204 SER A N 1
ATOM 1637 C CA . SER A 1 204 ? -8.003 0.750 15.350 1.00 85.19 204 SER A CA 1
ATOM 1638 C C . SER A 1 204 ? -7.975 -0.045 16.659 1.00 85.19 204 SER A C 1
ATOM 1640 O O . SER A 1 204 ? -7.028 -0.791 16.918 1.00 85.19 204 SER A O 1
ATOM 1642 N N . ALA A 1 205 ? -9.004 0.127 17.495 1.00 86.38 205 ALA A N 1
ATOM 1643 C CA . ALA A 1 205 ? -9.164 -0.551 18.776 1.00 86.38 205 ALA A CA 1
ATOM 1644 C C . ALA A 1 205 ? -10.025 -1.819 18.638 1.00 86.38 205 ALA A C 1
ATOM 1646 O O . ALA A 1 205 ? -9.675 -2.860 19.189 1.00 86.38 205 ALA A O 1
ATOM 1647 N N . ILE A 1 206 ? -11.111 -1.739 17.866 1.00 87.12 206 ILE A N 1
ATOM 1648 C CA . ILE A 1 206 ? -12.043 -2.827 17.565 1.00 87.12 206 ILE A CA 1
ATOM 1649 C C . ILE A 1 206 ? -11.624 -3.459 16.242 1.00 87.12 206 ILE A C 1
ATOM 1651 O O . ILE A 1 206 ? -11.904 -2.939 15.165 1.00 87.12 206 ILE A O 1
ATOM 1655 N N . TYR A 1 207 ? -10.929 -4.590 16.326 1.00 78.44 207 TYR A N 1
ATOM 1656 C CA . TYR A 1 207 ? -10.344 -5.232 15.150 1.00 78.44 207 TYR A CA 1
ATOM 1657 C C . TYR A 1 207 ? -11.088 -6.468 14.644 1.00 78.44 207 TYR A C 1
ATOM 1659 O O . TYR A 1 207 ? -10.747 -6.967 13.571 1.00 78.44 207 TYR A O 1
ATOM 1667 N N . LYS A 1 208 ? -12.064 -6.990 15.396 1.00 82.69 208 LYS A N 1
ATOM 1668 C CA . LYS A 1 208 ? -12.949 -8.042 14.891 1.00 82.69 208 LYS A CA 1
ATOM 1669 C C . LYS A 1 208 ? -14.196 -7.365 14.325 1.00 82.69 208 LYS A C 1
ATOM 1671 O O . LYS A 1 208 ? -14.919 -6.728 15.087 1.00 82.69 208 LYS A O 1
ATOM 1676 N N . PRO A 1 209 ? -14.458 -7.489 13.013 1.00 77.69 209 PRO A N 1
ATOM 1677 C CA . PRO A 1 209 ? -15.648 -6.902 12.412 1.00 77.69 209 PRO A CA 1
ATOM 1678 C C . PRO A 1 209 ? -16.924 -7.627 12.848 1.00 77.69 209 PRO A C 1
ATOM 1680 O O . PRO A 1 209 ? -17.995 -7.041 12.778 1.00 77.69 209 PRO A O 1
ATOM 1683 N N . ASN A 1 210 ? -16.813 -8.876 13.308 1.00 85.88 210 ASN A N 1
ATOM 1684 C CA . ASN A 1 210 ? -17.936 -9.735 13.657 1.00 85.88 210 ASN A CA 1
ATOM 1685 C C . ASN A 1 210 ? -17.980 -9.973 15.169 1.00 85.88 210 ASN A C 1
ATOM 1687 O O . ASN A 1 210 ? -16.981 -10.391 15.760 1.00 85.88 210 ASN A O 1
ATOM 1691 N N . LEU A 1 211 ? -19.143 -9.735 15.768 1.00 84.81 211 LEU A N 1
ATOM 1692 C CA . LEU A 1 211 ? -19.435 -10.003 17.174 1.00 84.81 211 LEU A CA 1
ATOM 1693 C C . LEU A 1 211 ? -20.503 -11.087 17.269 1.00 84.81 211 LEU A C 1
ATOM 1695 O O . LEU A 1 211 ? -21.619 -10.917 16.784 1.00 84.81 211 LEU A O 1
ATOM 1699 N N . GLU A 1 212 ? -20.156 -12.194 17.908 1.00 84.69 212 GLU A N 1
ATOM 1700 C CA . GLU A 1 212 ? -21.108 -13.239 18.270 1.00 84.69 212 GLU A CA 1
ATOM 1701 C C . GLU A 1 212 ? -21.636 -12.961 19.673 1.00 84.69 212 GLU A C 1
ATOM 1703 O O . GLU A 1 212 ? -20.860 -12.868 20.625 1.00 84.69 212 GLU A O 1
ATOM 1708 N N . LEU A 1 213 ? -22.951 -12.805 19.794 1.00 83.12 213 LEU A N 1
ATOM 1709 C CA . LEU A 1 213 ? -23.622 -12.404 21.026 1.00 83.12 213 LEU A CA 1
ATOM 1710 C C . LEU A 1 213 ? -24.809 -13.324 21.279 1.00 83.12 213 LEU A C 1
ATOM 1712 O O . LEU A 1 213 ? -25.505 -13.704 20.346 1.00 83.12 213 LEU A O 1
ATOM 1716 N N . GLU A 1 214 ? -25.097 -13.647 22.532 1.00 80.56 214 GLU A N 1
ATOM 1717 C CA . GLU A 1 214 ? -26.331 -14.371 22.871 1.00 80.56 214 GLU A CA 1
ATOM 1718 C C . GLU A 1 214 ? -27.560 -13.494 22.592 1.00 80.56 214 GLU A C 1
ATOM 1720 O O . GLU A 1 214 ? -28.519 -13.925 21.953 1.00 80.56 214 GLU A O 1
ATOM 1725 N N . LYS A 1 215 ? -27.485 -12.213 22.975 1.00 83.25 215 LYS A N 1
ATOM 1726 C CA . LYS A 1 215 ? -28.527 -11.205 22.754 1.00 83.25 215 LYS A CA 1
ATOM 1727 C C . LYS A 1 215 ? -27.948 -9.928 22.150 1.00 83.25 215 LYS A C 1
ATOM 1729 O O . LYS A 1 215 ? -26.892 -9.449 22.559 1.00 83.25 215 LYS A O 1
ATOM 1734 N N . VAL A 1 216 ? -28.665 -9.358 21.181 1.00 85.06 216 VAL A N 1
ATOM 1735 C CA . VAL A 1 216 ? -28.268 -8.131 20.471 1.00 85.06 216 VAL A CA 1
ATOM 1736 C C . VAL A 1 216 ? -28.950 -6.918 21.115 1.00 85.06 216 VAL A C 1
ATOM 1738 O O . VAL A 1 216 ? -29.928 -6.370 20.595 1.00 85.06 216 VAL A O 1
ATOM 1741 N N . GLU A 1 217 ? -28.426 -6.526 22.275 1.00 89.75 217 GLU A N 1
ATOM 1742 C CA . GLU A 1 217 ? -28.863 -5.374 23.076 1.00 89.75 217 GLU A CA 1
ATOM 1743 C C . GLU A 1 217 ? -27.684 -4.431 23.336 1.00 89.75 217 GLU A C 1
ATOM 1745 O O . GLU A 1 217 ? -26.536 -4.875 23.416 1.00 89.75 217 GLU A O 1
ATOM 1750 N N . LYS A 1 218 ? -27.952 -3.123 23.454 1.00 90.25 218 LYS A N 1
ATOM 1751 C CA . LYS A 1 218 ? -26.902 -2.091 23.522 1.00 90.25 218 LYS A CA 1
ATOM 1752 C C . LYS A 1 218 ? -25.934 -2.320 24.686 1.00 90.25 218 LYS A C 1
ATOM 1754 O O . LYS A 1 218 ? -24.729 -2.371 24.458 1.00 90.25 218 LYS A O 1
ATOM 1759 N N . ASP A 1 219 ? -26.451 -2.532 25.892 1.00 90.69 219 ASP A N 1
ATOM 1760 C CA . ASP A 1 219 ? -25.624 -2.691 27.096 1.00 90.69 219 ASP A CA 1
ATOM 1761 C C . ASP A 1 219 ? -24.766 -3.961 27.046 1.00 90.69 219 ASP A C 1
ATOM 1763 O O . ASP A 1 219 ? -23.598 -3.949 27.439 1.00 90.69 219 ASP A O 1
ATOM 1767 N N . ILE A 1 220 ? -25.310 -5.042 26.475 1.00 90.25 220 ILE A N 1
ATOM 1768 C CA . ILE A 1 220 ? -24.584 -6.301 26.258 1.00 90.25 220 ILE A CA 1
ATOM 1769 C C . ILE A 1 220 ? -23.446 -6.087 25.258 1.00 90.25 220 ILE A C 1
ATOM 1771 O O . ILE A 1 220 ? -22.316 -6.498 25.520 1.00 90.25 220 ILE A O 1
ATOM 1775 N N . ILE A 1 221 ? -23.712 -5.404 24.138 1.00 89.94 221 ILE A N 1
ATOM 1776 C CA . ILE A 1 221 ? -22.687 -5.073 23.136 1.00 89.94 221 ILE A CA 1
ATOM 1777 C C . ILE A 1 221 ? -21.570 -4.239 23.770 1.00 89.94 221 ILE A C 1
ATOM 1779 O O . ILE A 1 221 ? -20.396 -4.544 23.563 1.00 89.94 221 ILE A O 1
ATOM 1783 N N . ILE A 1 222 ? -21.913 -3.213 24.557 1.00 91.44 222 ILE A N 1
ATOM 1784 C CA . ILE A 1 222 ? -20.929 -2.360 25.242 1.00 91.44 222 ILE A CA 1
ATOM 1785 C C . ILE A 1 222 ? -20.067 -3.193 26.189 1.00 91.44 222 ILE A C 1
ATOM 1787 O O . ILE A 1 222 ? -18.841 -3.087 26.141 1.00 91.44 222 ILE A O 1
ATOM 1791 N N . LYS A 1 223 ? -20.691 -4.035 27.022 1.00 91.25 223 LYS A N 1
ATOM 1792 C CA . LYS A 1 223 ? -19.982 -4.909 27.963 1.00 91.25 223 LYS A CA 1
ATOM 1793 C C . LYS A 1 223 ? -19.006 -5.828 27.229 1.00 91.25 223 LYS A C 1
ATOM 1795 O O . LYS A 1 223 ? -17.812 -5.789 27.505 1.00 91.25 223 LYS A O 1
ATOM 1800 N N . VAL A 1 224 ? -19.487 -6.551 26.217 1.00 90.44 224 VAL A N 1
ATOM 1801 C CA . VAL A 1 224 ? -18.661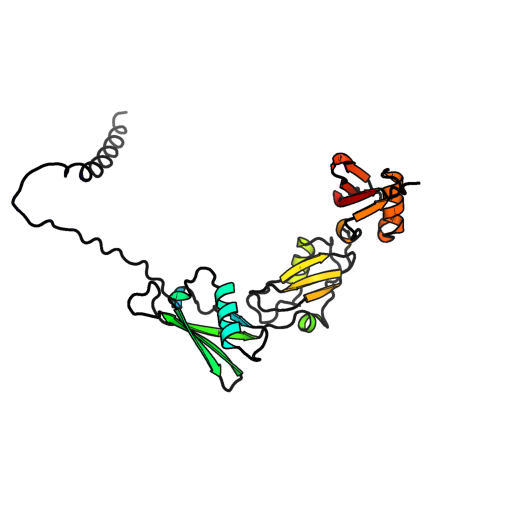 -7.468 25.418 1.00 90.44 224 VAL A CA 1
ATOM 1802 C C . VAL A 1 224 ? -17.515 -6.733 24.719 1.00 90.44 224 VAL A C 1
ATOM 1804 O O . VAL A 1 224 ? -16.382 -7.210 24.730 1.00 90.44 224 VAL A O 1
ATOM 1807 N N . LEU A 1 225 ? -17.760 -5.550 24.147 1.00 90.44 225 LEU A N 1
ATOM 1808 C CA . LEU A 1 225 ? -16.702 -4.744 23.531 1.00 90.44 225 LEU A CA 1
ATOM 1809 C C . LEU A 1 225 ? -15.637 -4.314 24.547 1.00 90.44 225 LEU A C 1
ATOM 1811 O O . LEU A 1 225 ? -14.451 -4.376 24.230 1.00 90.44 225 LEU A O 1
ATOM 1815 N N . LYS A 1 226 ? -16.028 -3.890 25.753 1.00 91.31 226 LYS A N 1
ATOM 1816 C CA . LYS A 1 226 ? -15.087 -3.479 26.809 1.00 91.31 226 LYS A CA 1
ATOM 1817 C C . LYS A 1 226 ? -14.308 -4.656 27.399 1.00 91.31 226 LYS A C 1
ATOM 1819 O O . LYS A 1 226 ? -13.142 -4.477 27.760 1.00 91.31 226 LYS A O 1
ATOM 1824 N N . ASP A 1 227 ? -14.920 -5.836 27.443 1.00 89.94 227 ASP A N 1
ATOM 1825 C CA . ASP A 1 227 ? -14.284 -7.076 27.891 1.00 89.94 227 ASP A CA 1
ATOM 1826 C C . ASP A 1 227 ? -13.256 -7.575 26.861 1.00 89.94 227 ASP A C 1
ATOM 1828 O O . ASP A 1 227 ? -12.111 -7.860 27.213 1.00 89.94 227 ASP A O 1
ATOM 1832 N N . ILE A 1 228 ? -13.625 -7.608 25.573 1.00 89.25 228 ILE A N 1
ATOM 1833 C CA . ILE A 1 228 ? -12.732 -8.037 24.480 1.00 89.25 228 ILE A CA 1
ATOM 1834 C C . ILE A 1 228 ? -11.625 -7.006 24.222 1.00 89.25 228 ILE A C 1
ATOM 1836 O O . ILE A 1 228 ? -10.490 -7.375 23.908 1.00 89.25 228 ILE A O 1
ATOM 1840 N N . TYR A 1 229 ? -11.939 -5.713 24.337 1.00 89.19 229 TYR A N 1
ATOM 1841 C CA . TYR A 1 229 ? -11.025 -4.612 24.039 1.00 89.19 229 TYR A CA 1
ATOM 1842 C C . TYR A 1 229 ? -10.813 -3.727 25.275 1.00 89.19 229 TYR A C 1
ATOM 1844 O O . TYR A 1 229 ? -11.430 -2.664 25.393 1.00 89.19 229 TYR A O 1
ATOM 1852 N N . PRO A 1 230 ? -9.863 -4.080 26.168 1.00 85.88 230 PRO A N 1
ATOM 1853 C CA . PRO A 1 230 ? -9.622 -3.344 27.411 1.00 85.88 230 PRO A CA 1
ATOM 1854 C C . PRO A 1 230 ? -9.308 -1.854 27.228 1.00 85.88 230 PRO A C 1
ATOM 1856 O O . PRO A 1 230 ? -9.525 -1.055 28.135 1.00 85.88 230 PRO A O 1
ATOM 1859 N N . SER A 1 231 ? -8.821 -1.449 26.049 1.00 82.62 231 SER A N 1
ATOM 1860 C CA . SER A 1 231 ? -8.602 -0.038 25.713 1.00 82.62 231 SER A CA 1
ATOM 1861 C C . SER A 1 231 ? -9.875 0.805 25.675 1.00 82.62 231 SER A C 1
ATOM 1863 O O . SER A 1 231 ? -9.755 2.023 25.656 1.00 82.62 231 SER A O 1
ATOM 1865 N N . LEU A 1 232 ? -11.054 0.181 25.640 1.00 86.94 232 LEU A N 1
ATOM 1866 C CA . LEU A 1 232 ? -12.352 0.851 25.599 1.00 86.94 232 LEU A CA 1
ATOM 1867 C C . LEU A 1 232 ? -13.027 0.949 26.974 1.00 86.94 232 LEU A C 1
ATOM 1869 O O . LEU A 1 232 ? -14.110 1.520 27.062 1.00 86.94 232 LEU A O 1
ATOM 1873 N N . LYS A 1 233 ? -12.428 0.410 28.052 1.00 87.81 233 LYS A N 1
ATOM 1874 C CA . LYS A 1 233 ? -13.060 0.351 29.389 1.00 87.81 233 LYS A CA 1
ATOM 1875 C C . LYS A 1 233 ? -13.615 1.705 29.845 1.00 87.81 233 LYS A C 1
ATOM 1877 O O . LYS A 1 233 ? -14.767 1.779 30.274 1.00 87.81 233 LYS A O 1
ATOM 1882 N N . ASN A 1 234 ? -12.830 2.763 29.653 1.00 86.81 234 ASN A N 1
ATOM 1883 C CA . ASN A 1 234 ? -13.165 4.122 30.083 1.00 86.81 234 ASN A CA 1
ATOM 1884 C C . ASN A 1 234 ? -13.807 4.972 28.975 1.00 86.81 234 ASN A C 1
ATOM 1886 O O . ASN A 1 234 ? -14.123 6.134 29.207 1.00 86.81 234 ASN A O 1
ATOM 1890 N N . GLU A 1 235 ? -13.997 4.419 27.775 1.00 84.81 235 GLU A N 1
ATOM 1891 C CA . GLU A 1 235 ? -14.630 5.138 26.671 1.00 84.81 235 GLU A CA 1
ATOM 1892 C C . GLU A 1 235 ? -16.153 5.134 26.848 1.00 84.81 235 GLU A C 1
ATOM 1894 O O . GLU A 1 235 ? -16.754 4.123 27.244 1.00 84.81 235 GLU A O 1
ATOM 1899 N N . ASN A 1 236 ? -16.780 6.269 26.535 1.00 88.38 236 ASN A N 1
ATOM 1900 C CA . ASN A 1 236 ? -18.231 6.353 26.436 1.00 88.38 236 ASN A CA 1
ATOM 1901 C C . ASN A 1 236 ? -18.655 5.949 25.018 1.00 88.38 236 ASN A C 1
ATOM 1903 O O . ASN A 1 236 ? -18.335 6.648 24.051 1.00 88.38 236 ASN A O 1
ATOM 1907 N N . LEU A 1 237 ? -19.316 4.794 24.907 1.00 90.31 237 LEU A N 1
ATOM 1908 C CA . LEU A 1 237 ? -19.693 4.173 23.641 1.00 90.31 237 LEU A CA 1
ATOM 1909 C C . LEU A 1 237 ? -21.198 4.325 23.420 1.00 90.31 237 LEU A C 1
ATOM 1911 O O . LEU A 1 237 ? -21.986 3.847 24.231 1.00 90.31 237 LEU A O 1
ATOM 1915 N N . ASP A 1 238 ? -21.581 4.922 22.296 1.00 91.44 238 ASP A N 1
ATOM 1916 C CA . ASP A 1 238 ? -22.959 4.911 21.804 1.00 91.44 238 ASP A CA 1
ATOM 1917 C C . ASP A 1 238 ? -23.119 3.835 20.722 1.00 91.44 238 ASP A C 1
ATOM 1919 O O . ASP A 1 238 ? -22.246 3.663 19.865 1.00 91.44 238 ASP A O 1
ATOM 1923 N N . ILE A 1 239 ? -24.228 3.097 20.775 1.00 91.44 239 ILE A N 1
ATOM 1924 C CA . ILE A 1 239 ? -24.501 1.956 19.899 1.00 91.44 239 ILE A CA 1
ATOM 1925 C C . ILE A 1 239 ? -25.798 2.188 19.131 1.00 91.44 239 ILE A C 1
ATOM 1927 O O . ILE A 1 239 ? -26.874 2.347 19.716 1.00 91.44 239 ILE A O 1
ATOM 1931 N N . ASP A 1 240 ? -25.700 2.090 17.810 1.00 91.75 240 ASP A N 1
ATOM 1932 C CA . ASP A 1 240 ? -26.833 1.965 16.899 1.00 91.75 240 ASP A CA 1
ATOM 1933 C C . ASP A 1 240 ? -26.871 0.554 16.292 1.00 91.75 240 ASP A C 1
ATOM 1935 O O . ASP A 1 240 ? -25.841 0.003 15.890 1.00 91.75 240 ASP A O 1
ATOM 1939 N N . ILE A 1 241 ? -28.061 -0.048 16.251 1.00 90.69 241 ILE A N 1
ATOM 1940 C CA . ILE A 1 241 ? -28.268 -1.449 15.871 1.00 90.69 241 ILE A CA 1
ATOM 1941 C C . ILE A 1 241 ? -29.263 -1.505 14.716 1.00 90.69 241 ILE A C 1
ATOM 1943 O O . ILE A 1 241 ? -30.457 -1.269 14.887 1.00 90.69 241 ILE A O 1
ATOM 1947 N N . ASN A 1 242 ? -28.792 -1.938 13.549 1.00 89.69 242 ASN A N 1
ATOM 1948 C CA . ASN A 1 242 ? -29.650 -2.274 12.423 1.00 89.69 242 ASN A CA 1
ATOM 1949 C C . ASN A 1 242 ? -29.842 -3.795 12.358 1.00 89.69 242 ASN A C 1
ATOM 1951 O O . ASN A 1 242 ? -29.021 -4.519 11.786 1.00 89.69 242 ASN A O 1
ATOM 1955 N N . ARG A 1 243 ? -30.946 -4.278 12.940 1.00 84.75 243 ARG A N 1
ATOM 1956 C CA . ARG A 1 243 ? -31.263 -5.716 13.012 1.00 84.75 243 ARG A CA 1
ATOM 1957 C C . ARG A 1 243 ? -31.476 -6.350 11.636 1.00 84.75 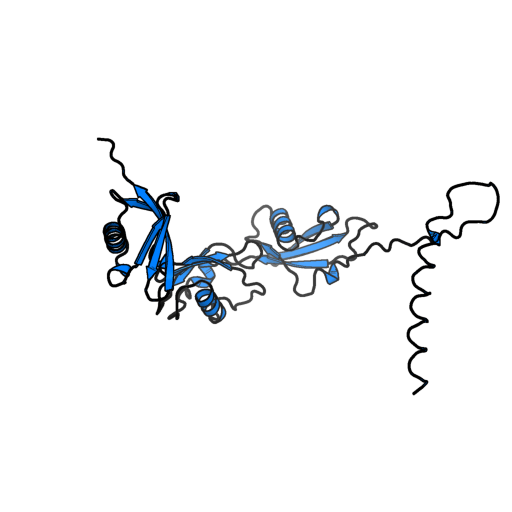243 ARG A C 1
ATOM 1959 O O . ARG A 1 243 ? -30.987 -7.451 11.408 1.00 84.75 243 ARG A O 1
ATOM 1966 N N . GLN A 1 244 ? -32.127 -5.646 10.707 1.00 85.75 244 GLN A N 1
ATOM 1967 C CA . GLN A 1 244 ? -32.380 -6.148 9.348 1.00 85.75 244 GLN A CA 1
ATOM 1968 C C . GLN A 1 244 ? -31.076 -6.436 8.594 1.00 85.75 244 GLN A C 1
ATOM 1970 O O . GLN A 1 244 ? -30.943 -7.464 7.939 1.00 85.75 244 GLN A O 1
ATOM 1975 N N . LYS A 1 245 ? -30.086 -5.546 8.727 1.00 88.50 245 LYS A N 1
ATOM 1976 C CA . LYS A 1 245 ? -28.773 -5.675 8.077 1.00 88.50 245 LYS A CA 1
ATOM 1977 C C . LYS A 1 245 ? -27.736 -6.396 8.943 1.00 88.50 245 LYS A C 1
ATOM 1979 O O . LYS A 1 245 ? -26.571 -6.429 8.560 1.00 88.50 245 LYS A O 1
ATOM 1984 N N . LYS A 1 246 ? -28.132 -6.919 10.113 1.00 88.38 246 LYS A N 1
ATOM 1985 C CA . LYS A 1 246 ? -27.239 -7.522 11.124 1.00 88.38 246 LYS A CA 1
ATOM 1986 C C . LYS A 1 246 ? -26.023 -6.643 11.452 1.00 88.38 246 LYS A C 1
ATOM 1988 O O . LYS A 1 246 ? -24.936 -7.145 11.718 1.00 88.38 246 LYS A O 1
ATOM 1993 N N . ARG A 1 247 ? -26.188 -5.320 11.413 1.00 90.69 247 ARG A N 1
ATOM 1994 C CA . ARG A 1 247 ? -25.096 -4.342 11.492 1.00 90.69 247 ARG A CA 1
ATOM 1995 C C . ARG A 1 247 ? -25.171 -3.564 12.797 1.00 90.69 247 ARG A C 1
ATOM 1997 O O . ARG A 1 247 ? -26.249 -3.120 13.186 1.00 90.69 247 ARG A O 1
ATOM 2004 N N . ILE A 1 248 ? -24.018 -3.330 13.412 1.00 91.25 248 ILE A N 1
ATOM 2005 C CA . ILE A 1 248 ? -23.864 -2.363 14.499 1.00 91.25 248 ILE A CA 1
ATOM 2006 C C . ILE A 1 248 ? -22.995 -1.197 14.060 1.00 91.25 248 ILE A C 1
ATOM 2008 O O . ILE A 1 248 ? -22.053 -1.346 13.276 1.00 91.25 248 ILE A O 1
ATOM 2012 N N . THR A 1 249 ? -23.306 -0.034 14.606 1.00 91.69 249 THR A N 1
ATOM 2013 C CA . THR A 1 249 ? -22.463 1.148 14.525 1.00 91.69 249 THR A CA 1
ATOM 2014 C C . THR A 1 249 ? -22.130 1.577 15.946 1.00 91.69 249 THR A C 1
ATOM 2016 O O . THR A 1 249 ? -23.027 1.866 16.730 1.00 91.69 249 THR A O 1
ATOM 2019 N N . VAL A 1 250 ? -20.841 1.602 16.271 1.00 91.06 250 VAL A N 1
ATOM 2020 C CA . VAL A 1 250 ? -20.306 2.044 17.562 1.00 91.06 250 VAL A CA 1
ATOM 2021 C C . VAL A 1 250 ? -19.719 3.432 17.368 1.00 91.06 250 VAL A C 1
ATOM 2023 O O . VAL A 1 250 ? -18.961 3.635 16.418 1.00 91.06 250 VAL A O 1
ATOM 2026 N N . LYS A 1 251 ? -20.047 4.379 18.242 1.00 91.19 251 LYS A N 1
ATOM 2027 C CA . LYS A 1 251 ? -19.551 5.758 18.189 1.00 91.19 251 LYS A CA 1
ATOM 2028 C C . LYS A 1 251 ? -18.936 6.173 19.521 1.00 91.19 251 LYS A C 1
ATOM 2030 O O . LYS A 1 251 ? -19.383 5.726 20.573 1.00 91.19 251 LYS A O 1
ATOM 2035 N N . THR A 1 252 ? -17.940 7.052 19.473 1.00 83.69 252 THR A N 1
ATOM 2036 C CA . THR A 1 252 ? -17.472 7.818 20.641 1.00 83.69 252 THR A CA 1
ATOM 2037 C C . THR A 1 252 ? -17.944 9.266 20.563 1.00 83.69 252 THR A C 1
ATOM 2039 O O . THR A 1 252 ? -18.222 9.790 19.483 1.00 83.69 252 THR A O 1
ATOM 2042 N N . ILE A 1 253 ? -17.930 9.957 21.708 1.00 68.06 253 ILE A N 1
ATOM 2043 C CA . ILE A 1 253 ? -18.180 11.410 21.812 1.00 68.06 253 ILE A CA 1
ATOM 2044 C C . ILE A 1 253 ? -17.249 12.209 20.879 1.00 68.06 253 ILE A C 1
ATOM 2046 O O . ILE A 1 253 ? -17.625 13.242 20.337 1.00 68.06 253 ILE A O 1
ATOM 2050 N N . SER A 1 254 ? -16.035 11.706 20.635 1.00 65.81 254 SER A N 1
ATOM 2051 C CA . SER A 1 254 ? -15.028 12.320 19.765 1.00 65.81 254 SER A CA 1
ATOM 2052 C C . SER A 1 254 ? -15.259 12.103 18.262 1.00 65.81 254 SER A C 1
ATOM 2054 O O . SER A 1 254 ? -14.331 12.316 17.482 1.00 65.81 254 SER A O 1
ATOM 2056 N N . SER A 1 255 ? -16.468 11.705 17.844 1.00 69.12 255 SER A N 1
ATOM 2057 C CA . SER A 1 255 ? -16.888 11.428 16.455 1.00 69.12 255 SER A CA 1
ATOM 2058 C C . SER A 1 255 ? -16.218 10.226 15.779 1.00 69.12 255 SER A C 1
ATOM 2060 O O . SER A 1 255 ? -16.407 9.998 14.584 1.00 69.12 255 SER A O 1
ATOM 2062 N N . SER A 1 256 ? -15.463 9.410 16.523 1.00 82.56 256 SER A N 1
ATOM 2063 C CA . SER A 1 256 ? -14.941 8.169 15.963 1.00 82.56 256 SER A CA 1
ATOM 2064 C C . SER A 1 256 ? -16.061 7.150 15.817 1.00 82.56 256 SER A C 1
ATOM 2066 O O . SER A 1 256 ? -16.896 7.010 16.707 1.00 82.56 256 SER A O 1
ATOM 2068 N N . GLN A 1 257 ? -16.056 6.423 14.702 1.00 88.56 257 GLN A N 1
ATOM 2069 C CA . GLN A 1 257 ? -17.054 5.414 14.395 1.00 88.56 257 GLN A CA 1
ATOM 2070 C C . GLN A 1 257 ? -16.383 4.086 14.045 1.00 88.56 257 GLN A C 1
ATOM 2072 O O . GLN A 1 257 ? -15.384 4.037 13.328 1.00 88.56 257 GLN A O 1
ATOM 2077 N N . PHE A 1 258 ? -16.979 2.999 14.518 1.00 89.06 258 PHE A N 1
ATOM 2078 C CA . PHE A 1 258 ? -16.723 1.647 14.050 1.00 89.06 258 PHE A CA 1
ATOM 2079 C C . PHE A 1 258 ? -18.024 1.041 13.527 1.00 89.06 258 PHE A C 1
ATOM 2081 O O . PHE A 1 258 ? -19.101 1.272 14.073 1.00 89.06 258 PHE A O 1
ATOM 2088 N N . VAL A 1 259 ? -17.921 0.268 12.451 1.00 88.88 259 VAL A N 1
ATOM 2089 C CA . VAL A 1 259 ? -19.039 -0.472 11.874 1.00 88.88 259 VAL A CA 1
ATOM 2090 C C . VAL A 1 259 ? -18.671 -1.943 11.876 1.00 88.88 259 VAL A C 1
ATOM 2092 O O . VAL A 1 259 ? -17.629 -2.317 11.341 1.00 88.88 259 VAL A O 1
ATOM 2095 N N . GLY A 1 260 ? -19.543 -2.758 12.455 1.00 88.25 260 GLY A N 1
ATOM 2096 C CA . GLY A 1 260 ? -19.378 -4.202 12.517 1.00 88.25 260 GLY A CA 1
ATOM 2097 C C . GLY A 1 260 ? -20.677 -4.940 12.226 1.00 88.25 260 GLY A C 1
ATOM 2098 O O . GLY A 1 260 ? -21.737 -4.338 12.036 1.00 88.25 260 GLY A O 1
ATOM 2099 N N . THR A 1 261 ? -20.581 -6.258 12.225 1.00 87.25 261 THR A N 1
ATOM 2100 C CA . THR A 1 261 ? -21.683 -7.201 12.064 1.00 87.25 261 THR A CA 1
ATOM 2101 C C . THR A 1 261 ? -21.912 -7.915 13.391 1.00 87.25 261 THR A C 1
ATOM 2103 O O . THR A 1 261 ? -20.958 -8.238 14.101 1.00 87.25 261 THR A O 1
ATOM 2106 N N . VAL A 1 262 ? -23.169 -8.182 13.727 1.00 83.88 262 VAL A N 1
ATOM 2107 C CA . VAL A 1 262 ? -23.555 -8.959 14.910 1.00 83.88 262 VAL A CA 1
ATOM 2108 C C . VAL A 1 262 ? -24.286 -10.228 14.505 1.00 83.88 262 VAL A C 1
ATOM 2110 O O . VAL A 1 262 ? -25.185 -10.205 13.663 1.00 83.88 262 VAL A O 1
ATOM 2113 N N . PHE A 1 263 ? -23.921 -11.333 15.142 1.00 80.44 263 PHE A N 1
ATOM 2114 C CA . PHE A 1 263 ? -24.566 -12.630 14.987 1.00 80.44 263 PHE A CA 1
ATOM 2115 C C . PHE A 1 263 ? -25.133 -13.061 16.334 1.00 80.44 263 PHE A C 1
ATOM 2117 O O . PHE A 1 263 ? -24.449 -12.960 17.351 1.00 80.44 263 PHE A O 1
ATOM 2124 N N . SER A 1 264 ? -26.379 -13.535 16.341 1.00 71.06 264 SER A N 1
ATOM 2125 C CA . SER A 1 264 ? -26.942 -14.164 17.532 1.00 71.06 264 SER A CA 1
ATOM 2126 C C . SER A 1 264 ? -26.453 -15.608 17.605 1.00 71.06 264 SER A C 1
ATOM 2128 O O . SER A 1 264 ? -26.656 -16.368 16.655 1.00 71.06 264 SER A O 1
ATOM 2130 N N . LYS A 1 265 ? -25.816 -15.991 18.715 1.00 67.62 265 LYS A N 1
ATOM 2131 C CA . LYS A 1 265 ? -25.635 -17.398 19.081 1.00 67.62 265 LYS A CA 1
ATOM 2132 C C . LYS A 1 265 ? -26.994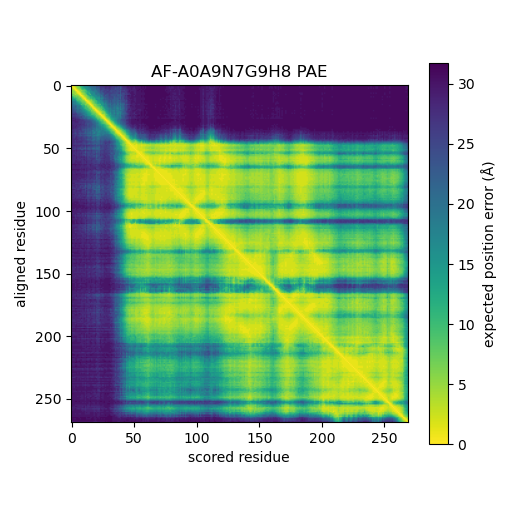 -17.932 19.522 1.00 67.62 265 LYS A C 1
ATOM 2134 O O . LYS A 1 265 ? -27.298 -17.956 20.708 1.00 67.62 265 LYS A O 1
ATOM 2139 N N . VAL A 1 266 ? -27.831 -18.321 18.567 1.00 54.59 266 VAL A N 1
ATOM 2140 C CA . VAL A 1 266 ? -29.026 -19.099 18.890 1.00 54.59 266 VAL A CA 1
ATOM 2141 C C 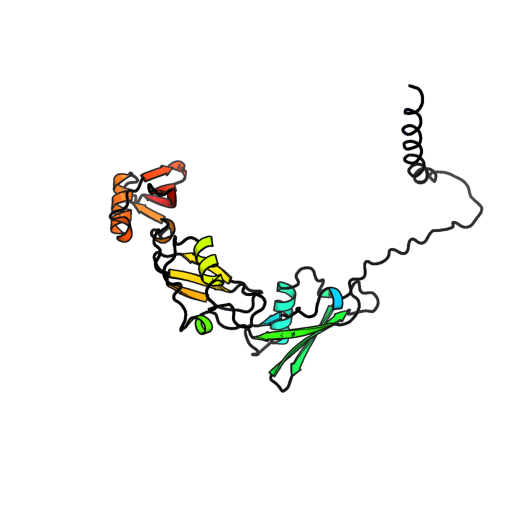. VAL A 1 266 ? -28.547 -20.520 19.173 1.00 54.59 266 VAL A C 1
ATOM 2143 O O . VAL A 1 266 ? -28.206 -21.257 18.250 1.00 54.59 266 VAL A O 1
ATOM 2146 N N . TRP A 1 267 ? -28.460 -20.887 20.451 1.00 42.03 267 TRP A N 1
ATOM 2147 C CA . TRP A 1 267 ? -28.529 -22.295 20.825 1.00 42.03 267 TRP A CA 1
ATOM 2148 C C . TRP A 1 267 ? -29.966 -22.733 20.549 1.00 42.03 267 TRP A C 1
ATOM 2150 O O . TRP A 1 267 ? -30.893 -22.248 21.193 1.00 42.03 267 TRP A O 1
ATOM 2160 N N . PHE A 1 268 ? -30.159 -23.587 19.547 1.00 38.12 268 PHE A N 1
ATOM 2161 C CA . PHE A 1 268 ? -31.386 -24.364 19.451 1.00 38.12 268 PHE A CA 1
ATOM 2162 C C . PHE A 1 268 ? -31.345 -25.363 20.610 1.00 38.12 268 PHE A C 1
ATOM 2164 O O . PHE A 1 268 ? -30.609 -26.346 20.548 1.00 38.12 268 PHE A O 1
ATOM 2171 N N . SER A 1 269 ? -32.036 -25.030 21.698 1.00 34.09 269 SER A N 1
ATOM 2172 C CA . SER A 1 269 ? -32.432 -25.982 22.738 1.00 34.09 269 SER A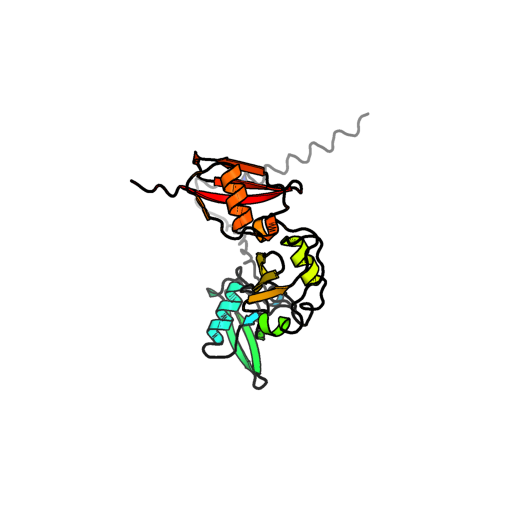 CA 1
ATOM 2173 C C . SER A 1 269 ? -33.725 -26.662 22.325 1.00 34.09 269 SER A C 1
ATOM 2175 O O . SER A 1 269 ? -34.665 -25.895 22.005 1.00 34.09 269 SER A O 1
#

Solvent-accessible surface area (backbone atoms only — not comparable to full-atom values): 16338 Å² total; per-residue (Å²): 144,88,88,85,82,77,86,78,74,74,78,69,76,77,74,62,70,76,69,58,74,80,73,78,84,85,83,87,78,87,87,86,79,84,78,83,70,78,75,72,72,78,72,72,78,65,43,48,38,56,72,75,47,44,102,84,44,67,45,41,36,78,66,83,57,91,62,46,66,58,51,51,53,52,39,46,51,68,66,46,66,90,58,66,64,90,54,44,40,77,46,74,49,76,44,96,87,68,49,36,39,36,38,42,33,48,68,50,96,89,46,55,48,37,64,63,36,74,33,50,43,47,70,30,46,52,41,46,68,68,32,64,91,56,29,66,68,48,77,38,74,39,60,48,70,69,55,47,53,52,52,52,69,69,38,68,77,65,69,60,97,59,94,48,84,41,62,47,81,79,45,54,40,72,46,36,34,35,38,34,40,35,89,76,23,45,34,34,61,52,34,66,35,37,40,47,44,77,37,79,41,42,51,26,63,54,76,68,52,67,45,81,31,75,60,98,45,64,69,55,51,51,50,53,49,28,69,78,29,67,91,41,63,88,57,65,75,47,73,48,78,40,73,93,75,34,30,36,38,41,32,38,90,86,74,33,59,31,74,35,37,54,43,68,56,75,78,88,124

Foldseek 3Di:
DPDDPPPPPPPPVVPPPVVVVVPPDPDDDDDDDDPPPPPPPPPLQAAEVCVVQDPPHEFEFADPPPPNVVRRVVLCCVQVVVDDCVQKDWDWDQDPVRWIKIKIAGPDPPDSYDDIDIHTYHHAAEPCVLCVVPQELEEWAEQDQVRVVVSVVVDCSQVPDFPFQAWGWDAAAQFKTKIAHDPGGRHHDIDMHGYHYPYYAVCNQDPAQEAEEQDDDFVRVLVVSCVVRVVCVPFDWDWDADVVQQKIWIAGPVGHIDIHGYDHPDDPD

Sequence (269 aa):
MKKLLVLLSSSIFFSLTTLSIYVLNSKNNVNQVPSFVLKQKVQKEEADLSKIFDNYSYISIKNKDDNVKEKVLQALKLKYKNLDFSLLDIDVEVKNTGGIDVKIAPKKDTNKYTKSVKIPCYIKTNLALILKENNDLGEIPINNVDEILKNIKNKDLLKTSFKNTDFYITNIRKDNVKISATITGDFYGEAYLKFKAKKKILSSAIYKPNLELEKVEKDIIIKVLKDIYPSLKNENLDIDINRQKKRITVKTISSSQFVGTVFSKVWFS

pLDDT: mean 78.44, std 19.07, range [28.47, 95.81]

Organism: NCBI:txid1124992